Protein AF-A0A849IL83-F1 (afdb_monomer_lite)

Sequence (241 aa):
MKTDRYQKGFSLVEILVGLVIGLVAMLAIFQTLALFEAQRRTTGAGADMQQSGLSALYNLEQDIRLGGFGLVKPGIVFNKTRLQGSIPCQKIDAFGNSSTFQSIPVQSQDGGGGLSDTLVTARLDTALGGVTTGQMHGYLVDAPGAAAGTTTYSGSSSSITVDTGKALKANDYILVSQPPSDCTLMQVASTYNYAALAAPADPTTVSVGSASNPAGNTSAAPTAATYTPGAEIIDIGQSNP

Radius of gyration: 36.79 Å; chains: 1; bounding box: 74×44×136 Å

Foldseek 3Di:
DDDDDDDDDDDPVRVVVVVVVVVVVVVVVVVVVVVVVVVVVVVVVVVVVVVVVVVVVVVVVVLLVQQLALQKQPFDDDPNDTRHIGRLAQWEFQFDDPDTDGSGQWDWDDPPPPDDIDIDGDHQDAPPPDDDDSDQQWFFFDDVPDDGFPDKDWLQDQKTFIQGQAKDAAQWWKWKGAPPDHIYIWGFHHIGGNVPDPDHDDGDITGIHSDPVPPDDDDDRDRTDMDIRHITMRTRHHDDD

pLDDT: mean 74.16, std 16.54, range [36.28, 97.06]

Secondary structure (DSSP, 8-state):
--------PPPHHHHHHHHHHHHHHHHHHHHHHHHHHHHHHHHHHHHHHHHHHHHHHHHHHHHHHHTTTTTSBPP-EETTEEPPPB-S-SEEE-SSTT--EE--SEEEE---TTPPPEEEEP----TT-S---S---EEE-PPTTSPTT---EETT-SEEEEEESS-B-TT-EEEEE-TTSPEEEEEESS-B-GGG-SSS---EEEEEE---SSS----------EE-TT-EEEEEE----

Structure (mmCIF, N/CA/C/O backbone):
data_AF-A0A849IL83-F1
#
_entry.id   AF-A0A849IL83-F1
#
loop_
_atom_site.group_PDB
_atom_site.id
_atom_site.type_symbol
_atom_site.label_atom_id
_atom_site.label_alt_id
_atom_site.label_comp_id
_atom_site.label_asym_id
_atom_site.label_entity_id
_atom_site.label_seq_id
_atom_site.pdbx_PDB_ins_code
_atom_site.Cartn_x
_atom_site.Cartn_y
_atom_site.Cartn_z
_atom_site.occupancy
_atom_site.B_iso_or_equiv
_atom_site.auth_seq_id
_atom_site.auth_comp_id
_atom_site.auth_asym_id
_atom_site.auth_atom_id
_atom_site.pdbx_PDB_model_num
ATOM 1 N N . MET A 1 1 ? -27.958 -5.908 103.389 1.00 49.16 1 MET A N 1
ATOM 2 C CA . MET A 1 1 ? -29.182 -6.280 102.650 1.00 49.16 1 MET A CA 1
ATOM 3 C C . MET A 1 1 ? -28.813 -6.321 101.171 1.00 49.16 1 MET A C 1
ATOM 5 O O . MET A 1 1 ? -28.521 -5.276 100.608 1.00 49.16 1 MET A O 1
ATOM 9 N N . LYS A 1 2 ? -28.630 -7.519 100.602 1.00 61.59 2 LYS A N 1
ATOM 10 C CA . LYS A 1 2 ? -28.172 -7.722 99.216 1.00 61.59 2 LYS A CA 1
ATOM 11 C C . LYS A 1 2 ? -29.415 -7.771 98.329 1.00 61.59 2 LYS A C 1
ATOM 13 O O . LYS A 1 2 ? -30.278 -8.608 98.558 1.00 61.59 2 LYS A O 1
ATOM 18 N N . THR A 1 3 ? -29.544 -6.834 97.398 1.00 62.62 3 THR A N 1
ATOM 19 C CA . THR A 1 3 ? -30.634 -6.819 96.422 1.00 62.62 3 THR A CA 1
ATOM 20 C C . THR A 1 3 ? -30.219 -7.654 95.217 1.00 62.62 3 THR A C 1
ATOM 22 O O . THR A 1 3 ? -29.346 -7.256 94.443 1.00 62.62 3 THR A O 1
ATOM 25 N N . ASP A 1 4 ? -30.823 -8.831 95.071 1.00 64.88 4 ASP A N 1
ATOM 26 C CA . ASP A 1 4 ? -30.652 -9.657 93.879 1.00 64.88 4 ASP A CA 1
ATOM 27 C C . ASP A 1 4 ? -31.324 -8.961 92.692 1.00 64.88 4 ASP A C 1
ATOM 29 O O . ASP A 1 4 ? -32.533 -8.713 92.675 1.00 64.88 4 ASP A O 1
ATOM 33 N N . ARG A 1 5 ? -30.516 -8.583 91.697 1.00 68.56 5 ARG A N 1
ATOM 34 C CA . ARG A 1 5 ? -31.024 -8.010 90.452 1.00 68.56 5 ARG A CA 1
ATOM 35 C C . ARG A 1 5 ? -31.629 -9.135 89.613 1.00 68.56 5 ARG A C 1
ATOM 37 O O . ARG A 1 5 ? -30.898 -9.991 89.125 1.00 68.56 5 ARG A O 1
ATOM 44 N N . TYR A 1 6 ? -32.943 -9.099 89.404 1.00 64.31 6 TYR A N 1
ATOM 45 C CA . TYR A 1 6 ? -33.618 -9.934 88.409 1.00 64.31 6 TYR A CA 1
ATOM 46 C C . TYR A 1 6 ? -33.058 -9.622 87.014 1.00 64.31 6 TYR A C 1
ATOM 48 O O . TYR A 1 6 ? -33.272 -8.531 86.478 1.00 64.31 6 TYR A O 1
ATOM 56 N N . GLN A 1 7 ? -32.333 -10.570 86.421 1.00 71.69 7 GLN A N 1
ATOM 57 C CA . GLN A 1 7 ? -31.975 -10.513 85.008 1.00 71.69 7 GLN A CA 1
ATOM 58 C C . GLN A 1 7 ? -33.248 -10.733 84.185 1.00 71.69 7 GLN A C 1
ATOM 60 O O . GLN A 1 7 ? -33.853 -11.802 84.232 1.00 71.69 7 GLN A O 1
ATOM 65 N N . LYS A 1 8 ? -33.683 -9.707 83.449 1.00 71.69 8 LYS A N 1
ATOM 66 C CA . LYS A 1 8 ? -34.746 -9.854 82.453 1.00 71.69 8 LYS A CA 1
ATOM 67 C C . LYS A 1 8 ? -34.146 -10.540 81.225 1.00 71.69 8 LYS A C 1
ATOM 69 O O . LYS A 1 8 ? -33.267 -9.973 80.584 1.00 71.69 8 LYS A O 1
ATOM 74 N N . GLY A 1 9 ? -34.578 -11.771 80.951 1.00 76.12 9 GLY A N 1
ATOM 75 C CA . GLY A 1 9 ? -34.267 -12.467 79.701 1.00 76.12 9 GLY A CA 1
ATOM 76 C C . GLY A 1 9 ? -34.977 -11.820 78.509 1.00 76.12 9 GLY A C 1
ATOM 77 O O . GLY A 1 9 ? -35.968 -11.112 78.689 1.00 76.12 9 GLY A O 1
ATOM 78 N N . PHE A 1 10 ? -34.468 -12.061 77.301 1.00 77.69 10 PHE A N 1
ATOM 79 C CA . PHE A 1 10 ? -35.076 -11.569 76.063 1.00 77.69 10 PHE A CA 1
ATOM 80 C C . PHE A 1 10 ? -36.443 -12.213 75.810 1.00 77.69 10 PHE A C 1
ATOM 82 O O . PHE A 1 10 ? -36.622 -13.418 76.005 1.00 77.69 10 PHE A O 1
ATOM 89 N N . SER A 1 11 ? -37.401 -11.414 75.339 1.00 87.31 11 SER A N 1
ATOM 90 C CA . SER A 1 11 ? -38.695 -11.920 74.875 1.00 87.31 11 SER A CA 1
ATOM 91 C C . SER A 1 11 ? -38.531 -12.712 73.570 1.00 87.31 11 SER A C 1
ATOM 93 O O . SER A 1 11 ? -37.715 -12.364 72.718 1.00 87.31 11 SER A O 1
ATOM 95 N N . LEU A 1 12 ? -39.351 -13.749 73.360 1.00 88.12 12 LEU A N 1
ATOM 96 C CA . LEU A 1 12 ? -39.393 -14.512 72.100 1.00 88.12 12 LEU A CA 1
ATOM 97 C C . LEU A 1 12 ? -39.634 -13.580 70.898 1.00 88.12 12 LEU A C 1
ATOM 99 O O . LEU A 1 12 ? -39.021 -13.742 69.846 1.00 88.12 12 LEU A O 1
ATOM 103 N N . VAL A 1 13 ? -40.461 -12.547 71.087 1.00 90.31 13 VAL A N 1
ATOM 104 C CA . VAL A 1 13 ? -40.747 -11.528 70.067 1.00 90.31 13 VAL A CA 1
ATOM 105 C C . VAL A 1 13 ? -39.502 -10.706 69.722 1.00 90.31 13 VAL A C 1
ATOM 107 O O . VAL A 1 13 ? -39.265 -10.422 68.553 1.00 90.31 13 VAL A O 1
ATOM 110 N N . GLU A 1 14 ? -38.672 -10.370 70.710 1.00 91.06 14 GLU A N 1
ATOM 111 C CA . GLU A 1 14 ? -37.415 -9.637 70.501 1.00 91.06 14 GLU A CA 1
ATOM 112 C C . GLU A 1 14 ? -36.430 -10.436 69.641 1.00 91.06 14 GLU A C 1
ATOM 114 O O . GLU A 1 14 ? -35.813 -9.886 68.728 1.00 91.06 14 GLU A O 1
ATOM 119 N N . ILE A 1 15 ? -36.335 -11.747 69.878 1.00 92.31 15 ILE A N 1
ATOM 120 C CA . ILE A 1 15 ? -35.473 -12.639 69.093 1.00 92.31 15 ILE A CA 1
ATOM 121 C C . ILE A 1 15 ? -36.000 -12.810 67.662 1.00 92.31 15 ILE A C 1
ATOM 123 O O . ILE A 1 15 ? -35.211 -12.775 66.716 1.00 92.31 15 ILE A O 1
ATOM 127 N N . LEU A 1 16 ? -37.318 -12.937 67.473 1.00 92.75 16 LEU A N 1
ATOM 128 C CA . LEU A 1 16 ? -37.915 -13.034 66.136 1.00 92.75 16 LEU A CA 1
ATOM 129 C C . LEU A 1 16 ? -37.698 -11.758 65.313 1.00 92.75 16 LEU A C 1
ATOM 131 O O . LEU A 1 16 ? -37.323 -11.844 64.144 1.00 92.75 16 LEU A O 1
ATOM 135 N N . VAL A 1 17 ? -37.876 -10.578 65.915 1.00 94.94 17 VAL A N 1
ATOM 136 C CA . VAL A 1 17 ? -37.636 -9.294 65.236 1.00 94.94 17 VAL A CA 1
ATOM 137 C C . VAL A 1 17 ? -36.153 -9.130 64.890 1.00 94.94 17 VAL A C 1
ATOM 139 O O . VAL A 1 17 ? -35.833 -8.752 63.762 1.00 94.94 17 VAL A O 1
ATOM 142 N N . GLY A 1 18 ? -35.241 -9.480 65.804 1.00 94.81 18 GLY A N 1
ATOM 143 C CA . GLY A 1 18 ? -33.798 -9.440 65.548 1.00 94.81 18 GLY A CA 1
ATOM 144 C C . GLY A 1 18 ? -33.366 -10.340 64.384 1.00 94.81 18 GLY A C 1
ATOM 145 O O . GLY A 1 18 ? -32.580 -9.917 63.535 1.00 94.81 18 GLY A O 1
ATOM 146 N N . LEU A 1 19 ? -33.926 -11.550 64.293 1.00 94.44 19 LEU A N 1
ATOM 147 C CA . LEU A 1 19 ? -33.647 -12.489 63.203 1.00 94.44 19 LEU A CA 1
ATOM 148 C C . LEU A 1 19 ? -34.160 -11.977 61.851 1.00 94.44 19 LEU A C 1
ATOM 150 O O . LEU A 1 19 ? -33.440 -12.053 60.856 1.00 94.44 19 LEU A O 1
ATOM 154 N N . VAL A 1 20 ? -35.371 -11.415 61.809 1.00 96.44 20 VAL A N 1
ATOM 155 C CA . VAL A 1 20 ? -35.939 -10.848 60.575 1.00 96.44 20 VAL A CA 1
ATOM 156 C C . VAL A 1 20 ? -35.094 -9.676 60.075 1.00 96.44 20 VAL A C 1
ATOM 158 O O . VAL A 1 20 ? -34.745 -9.641 58.896 1.00 96.44 20 VAL A O 1
ATOM 161 N N . ILE A 1 21 ? -34.703 -8.752 60.957 1.00 96.00 21 ILE A N 1
ATOM 162 C CA . ILE A 1 21 ? -33.860 -7.605 60.582 1.00 96.00 21 ILE A CA 1
ATOM 163 C C . ILE A 1 21 ? -32.487 -8.084 60.086 1.00 96.00 21 ILE A C 1
ATOM 165 O O . ILE A 1 21 ? -32.003 -7.594 59.065 1.00 96.00 21 ILE A O 1
ATOM 169 N N . GLY A 1 22 ? -31.885 -9.073 60.754 1.00 96.88 22 GLY A N 1
ATOM 170 C CA . GLY A 1 22 ? -30.613 -9.666 60.336 1.00 96.88 22 GLY A CA 1
ATOM 171 C C . GLY A 1 22 ? -30.674 -10.309 58.946 1.00 96.88 22 GLY A C 1
ATOM 172 O O . GLY A 1 22 ? -29.770 -10.108 58.134 1.00 96.88 22 GLY A O 1
ATOM 173 N N . LEU A 1 23 ? -31.759 -11.024 58.633 1.00 95.81 23 LEU A N 1
ATOM 174 C CA . LEU A 1 23 ? -31.964 -11.628 57.312 1.00 95.81 23 LEU A CA 1
ATOM 175 C C . LEU A 1 23 ? -32.172 -10.579 56.216 1.00 95.81 23 LEU A C 1
ATOM 177 O O . LEU A 1 23 ? -31.585 -10.704 55.143 1.00 95.81 23 LEU A O 1
ATOM 181 N N . VAL A 1 24 ? -32.955 -9.530 56.483 1.00 96.75 24 VAL A N 1
ATOM 182 C CA . VAL A 1 24 ? -33.157 -8.427 55.528 1.00 96.75 24 VAL A CA 1
ATOM 183 C C . VAL A 1 24 ? -31.838 -7.704 55.248 1.00 96.75 24 VAL A C 1
ATOM 185 O O . VAL A 1 24 ? -31.521 -7.439 54.088 1.00 96.75 24 VAL A O 1
ATOM 188 N N . ALA A 1 25 ? -31.037 -7.441 56.285 1.00 96.94 25 ALA A N 1
ATOM 189 C CA . ALA A 1 25 ? -29.724 -6.819 56.139 1.00 96.94 25 ALA A CA 1
ATOM 190 C C . ALA A 1 25 ? -28.768 -7.680 55.295 1.00 96.94 25 ALA A C 1
ATOM 192 O O . ALA A 1 25 ? -28.129 -7.166 54.378 1.00 96.94 25 ALA A O 1
ATOM 193 N N . MET A 1 26 ? -28.709 -8.993 55.544 1.00 96.50 26 MET A N 1
ATOM 194 C CA . MET A 1 26 ? -27.897 -9.915 54.740 1.00 96.50 26 MET A CA 1
ATOM 195 C C . MET A 1 26 ? -28.331 -9.944 53.273 1.00 96.50 26 MET A C 1
ATOM 197 O O . MET A 1 26 ? -27.486 -9.907 52.380 1.00 96.50 26 MET A O 1
ATOM 201 N N . LEU A 1 27 ? -29.639 -9.964 53.009 1.00 96.31 27 LEU A N 1
ATOM 202 C CA . LEU A 1 27 ? -30.181 -9.975 51.651 1.00 96.31 27 LEU A CA 1
ATOM 203 C C . LEU A 1 27 ? -29.781 -8.702 50.888 1.00 96.31 27 LEU A C 1
ATOM 205 O O . LEU A 1 27 ? -29.296 -8.787 49.759 1.00 96.31 27 LEU A O 1
ATOM 209 N N . ALA A 1 28 ? -29.897 -7.537 51.531 1.00 96.56 28 ALA A N 1
ATOM 210 C CA . ALA A 1 28 ? -29.452 -6.272 50.955 1.00 96.56 28 ALA A CA 1
ATOM 211 C C . ALA A 1 28 ? -27.950 -6.294 50.606 1.00 96.56 28 ALA A C 1
ATOM 213 O O . ALA A 1 28 ? -27.569 -5.888 49.508 1.00 96.56 28 ALA A O 1
ATOM 214 N N . ILE A 1 29 ? -27.097 -6.835 51.485 1.00 96.19 29 ILE A N 1
ATOM 215 C CA . ILE A 1 29 ? -25.652 -6.959 51.229 1.00 96.19 29 ILE A CA 1
ATOM 216 C C . ILE A 1 29 ? -25.388 -7.855 50.011 1.00 96.19 29 ILE A C 1
ATOM 218 O O . ILE A 1 29 ? -24.681 -7.443 49.090 1.00 96.19 29 ILE A O 1
ATOM 222 N N . PHE A 1 30 ? -25.982 -9.049 49.954 1.00 96.56 30 PHE A N 1
ATOM 223 C CA . PHE A 1 30 ? -25.771 -9.972 48.834 1.00 96.56 30 PHE A CA 1
ATOM 224 C C . PHE A 1 30 ? -26.222 -9.394 47.489 1.00 96.56 30 PHE A C 1
ATOM 226 O O . PHE A 1 30 ? -25.540 -9.601 46.486 1.00 96.56 30 PHE A O 1
ATOM 233 N N . GLN A 1 31 ? -27.313 -8.625 47.456 1.00 95.25 31 GLN A N 1
ATOM 234 C CA . GLN A 1 31 ? -27.743 -7.930 46.239 1.00 95.25 31 GLN A CA 1
ATOM 235 C C . GLN A 1 31 ? -26.698 -6.923 45.754 1.00 95.25 31 GLN A C 1
ATOM 237 O O . GLN A 1 31 ? -26.381 -6.889 44.565 1.00 95.25 31 GLN A O 1
ATOM 242 N N . THR A 1 32 ? -26.135 -6.123 46.664 1.00 96.75 32 THR A N 1
ATOM 243 C CA . THR A 1 32 ? -25.097 -5.152 46.291 1.00 96.75 32 THR A CA 1
ATOM 244 C C . THR A 1 32 ? -23.838 -5.843 45.780 1.00 96.75 32 THR A C 1
ATOM 246 O O . THR A 1 32 ? -23.318 -5.452 44.739 1.00 96.75 32 THR A O 1
ATOM 249 N N . LEU A 1 33 ? -23.388 -6.915 46.441 1.00 97.06 33 LEU A N 1
ATOM 250 C CA . LEU A 1 33 ? -22.223 -7.692 46.014 1.00 97.06 33 LEU A CA 1
ATOM 251 C C . LEU A 1 33 ? -22.434 -8.312 44.631 1.00 97.06 33 LEU A C 1
ATOM 253 O O . LEU A 1 33 ? -21.562 -8.191 43.773 1.00 97.06 33 LEU A O 1
ATOM 257 N N . ALA A 1 34 ? -23.608 -8.897 44.381 1.00 96.56 34 ALA A N 1
ATOM 258 C CA . ALA A 1 34 ? -23.948 -9.451 43.074 1.00 96.56 34 ALA A CA 1
ATOM 259 C C . ALA A 1 34 ? -23.916 -8.379 41.968 1.00 96.56 34 ALA A C 1
ATOM 261 O O . ALA A 1 34 ? -23.395 -8.628 40.880 1.00 96.56 34 ALA A O 1
ATOM 262 N N . LEU A 1 35 ? -24.414 -7.168 42.249 1.00 96.88 35 LEU A N 1
ATOM 263 C CA . LEU A 1 35 ? -24.350 -6.044 41.312 1.00 96.88 35 LEU A CA 1
ATOM 264 C C . LEU A 1 35 ? -22.904 -5.593 41.054 1.00 96.88 35 LEU A C 1
ATOM 266 O O . LEU A 1 35 ? -22.531 -5.374 39.901 1.00 96.88 35 LEU A O 1
ATOM 270 N N . PHE A 1 36 ? -22.082 -5.488 42.100 1.00 96.25 36 PHE A N 1
ATOM 271 C CA . PHE A 1 36 ? -20.666 -5.135 41.975 1.00 96.25 36 PHE A CA 1
ATOM 272 C C . PHE A 1 36 ? -19.878 -6.175 41.175 1.00 96.25 36 PHE A C 1
ATOM 274 O O . PHE A 1 36 ? -19.050 -5.809 40.344 1.00 96.25 36 PHE A O 1
ATOM 281 N N . GLU A 1 37 ? -20.136 -7.466 41.373 1.00 95.88 37 GLU A N 1
ATOM 282 C CA . GLU A 1 37 ? -19.505 -8.528 40.587 1.00 95.88 37 GLU A CA 1
ATOM 283 C C . GLU A 1 37 ? -19.934 -8.495 39.121 1.00 95.88 37 GLU A C 1
ATOM 285 O O . GLU A 1 37 ? -19.090 -8.639 38.233 1.00 95.88 37 GLU A O 1
ATOM 290 N N . ALA A 1 38 ? -21.223 -8.265 38.855 1.00 95.44 38 ALA A N 1
ATOM 291 C CA . ALA A 1 38 ? -21.730 -8.103 37.498 1.00 95.44 38 ALA A CA 1
ATOM 292 C C . ALA A 1 38 ? -21.066 -6.905 36.802 1.00 95.44 38 ALA A C 1
ATOM 294 O O . ALA A 1 38 ? -20.548 -7.046 35.696 1.00 95.44 38 ALA A O 1
ATOM 295 N N . GLN A 1 39 ? -20.992 -5.753 37.476 1.00 95.56 39 GLN A N 1
ATOM 296 C CA . GLN A 1 39 ? -20.284 -4.579 36.964 1.00 95.56 39 GLN A CA 1
ATOM 297 C C . GLN A 1 39 ? -18.799 -4.864 36.740 1.00 95.56 39 GLN A C 1
ATOM 299 O O . GLN A 1 39 ? -18.282 -4.524 35.682 1.00 95.56 39 GLN A O 1
ATOM 304 N N . ARG A 1 40 ? -18.124 -5.540 37.678 1.00 95.88 40 ARG A N 1
ATOM 305 C CA . ARG A 1 40 ? -16.705 -5.906 37.561 1.00 95.88 40 ARG A CA 1
ATOM 306 C C . ARG A 1 40 ? -16.428 -6.794 36.348 1.00 95.88 40 ARG A C 1
ATOM 308 O O . ARG A 1 40 ? -15.410 -6.614 35.687 1.00 95.88 40 ARG A O 1
ATOM 315 N N . ARG A 1 41 ? -17.300 -7.760 36.052 1.00 94.50 41 ARG A N 1
ATOM 316 C CA . ARG A 1 41 ? -17.157 -8.611 34.859 1.00 94.50 41 ARG A CA 1
ATOM 317 C C . ARG A 1 41 ? -17.345 -7.806 33.581 1.00 94.50 41 ARG A C 1
ATOM 319 O O . ARG A 1 41 ? -16.556 -7.966 32.661 1.00 94.50 41 ARG A O 1
ATOM 326 N N . THR A 1 42 ? -18.335 -6.917 33.540 1.00 95.44 42 THR A N 1
ATOM 327 C CA . THR A 1 42 ? -18.579 -6.054 32.377 1.00 95.44 42 THR A CA 1
ATOM 328 C C . THR A 1 42 ? -17.442 -5.061 32.150 1.00 95.44 42 THR A C 1
ATOM 330 O O . THR A 1 42 ? -17.032 -4.866 31.011 1.00 95.44 42 THR A O 1
ATOM 333 N N . THR A 1 43 ? -16.894 -4.452 33.206 1.00 94.62 43 THR A N 1
ATOM 334 C CA . THR A 1 43 ? -15.749 -3.536 33.079 1.00 94.62 43 THR A CA 1
ATOM 335 C C . THR A 1 43 ? -14.477 -4.274 32.679 1.00 94.62 43 THR A C 1
ATOM 337 O O . THR A 1 43 ? -13.757 -3.784 31.815 1.00 94.62 43 THR A O 1
ATOM 340 N N . GLY A 1 44 ? -14.233 -5.464 33.240 1.00 95.56 44 GLY A N 1
ATOM 341 C CA . GLY A 1 44 ? -13.128 -6.337 32.836 1.00 95.56 44 GLY A CA 1
ATOM 342 C C . GLY A 1 44 ? -13.231 -6.755 31.369 1.00 95.56 44 GLY A C 1
ATOM 343 O O . GLY A 1 44 ? -12.319 -6.489 30.596 1.00 95.56 44 GLY A O 1
ATOM 344 N N . ALA A 1 45 ? -14.384 -7.288 30.955 1.00 94.50 45 ALA A N 1
ATOM 345 C CA . ALA A 1 45 ? -14.638 -7.644 29.559 1.00 94.50 45 ALA A CA 1
ATOM 346 C C . ALA A 1 45 ? -14.522 -6.429 28.621 1.00 94.50 45 ALA A C 1
ATOM 348 O O . ALA A 1 45 ? -14.001 -6.542 27.516 1.00 94.50 45 ALA A O 1
ATOM 349 N N . GLY A 1 46 ? -14.967 -5.249 29.066 1.00 94.62 46 GLY A N 1
ATOM 350 C CA . GLY A 1 46 ? -14.790 -3.992 28.342 1.00 94.62 46 GLY A CA 1
ATOM 351 C C . GLY A 1 46 ? -13.320 -3.627 28.129 1.00 94.62 46 GLY A C 1
ATOM 352 O O . GLY A 1 46 ? -12.947 -3.241 27.022 1.00 94.62 46 GLY A O 1
ATOM 353 N N . ALA A 1 47 ? -12.484 -3.780 29.157 1.00 94.94 47 ALA A N 1
ATOM 354 C CA . ALA A 1 47 ? -11.046 -3.540 29.064 1.00 94.94 47 ALA A CA 1
ATOM 355 C C . ALA A 1 47 ? -10.360 -4.534 28.110 1.00 94.94 47 ALA A C 1
ATOM 357 O O . ALA A 1 47 ? -9.593 -4.115 27.242 1.00 94.94 47 ALA A O 1
ATOM 358 N N . ASP A 1 48 ? -10.700 -5.823 28.196 1.00 95.19 48 ASP A N 1
ATOM 359 C CA . ASP A 1 48 ? -10.148 -6.860 27.314 1.00 95.19 48 ASP A CA 1
ATOM 360 C C . ASP A 1 48 ? -10.533 -6.624 25.842 1.00 95.19 48 ASP A C 1
ATOM 362 O O . ASP A 1 48 ? -9.706 -6.782 24.936 1.00 95.19 48 ASP A O 1
ATOM 366 N N . MET A 1 49 ? -11.770 -6.179 25.586 1.00 94.88 49 MET A N 1
ATOM 367 C CA . MET A 1 49 ? -12.220 -5.787 24.247 1.00 94.88 49 MET A CA 1
ATOM 368 C C . MET A 1 49 ? -11.455 -4.571 23.717 1.00 94.88 49 MET A C 1
ATOM 370 O O . MET A 1 49 ? -11.067 -4.566 22.551 1.00 94.88 49 MET A O 1
ATOM 374 N N . GLN A 1 50 ? -11.205 -3.556 24.550 1.00 95.81 50 GLN A N 1
ATOM 375 C CA . GLN A 1 50 ? -10.413 -2.389 24.145 1.00 95.81 50 GLN A CA 1
ATOM 376 C C . GLN A 1 50 ? -8.977 -2.782 23.798 1.00 95.81 50 GLN A C 1
ATOM 378 O O . GLN A 1 50 ? -8.456 -2.350 22.772 1.00 95.81 50 GLN A O 1
ATOM 383 N N . GLN A 1 51 ? -8.349 -3.637 24.604 1.00 96.00 51 GLN A N 1
ATOM 384 C CA . GLN A 1 51 ? -6.993 -4.112 24.342 1.00 96.00 51 GLN A CA 1
ATOM 385 C C . GLN A 1 51 ? -6.918 -4.946 23.056 1.00 96.00 51 GLN A C 1
ATOM 387 O O . GLN A 1 51 ? -6.020 -4.744 22.237 1.00 96.00 51 GLN A O 1
ATOM 392 N N . SER A 1 52 ? -7.888 -5.835 22.842 1.00 95.06 52 SER A N 1
ATOM 393 C CA . SER A 1 52 ? -7.977 -6.643 21.620 1.00 95.06 52 SER A CA 1
ATOM 394 C C . SER A 1 52 ? -8.241 -5.774 20.385 1.00 95.06 52 SER A C 1
ATOM 396 O O . SER A 1 52 ? -7.607 -5.963 19.349 1.00 95.06 52 SER A O 1
ATOM 398 N N . GLY A 1 53 ? -9.113 -4.767 20.504 1.00 94.81 53 GLY A N 1
ATOM 399 C CA . GLY A 1 53 ? -9.393 -3.799 19.443 1.00 94.81 53 GLY A CA 1
ATOM 400 C C . GLY A 1 53 ? -8.173 -2.952 19.079 1.00 94.81 53 GLY A C 1
ATOM 401 O O . GLY A 1 53 ? -7.877 -2.779 17.900 1.00 94.81 53 GLY A O 1
ATOM 402 N N . LEU A 1 54 ? -7.411 -2.486 20.074 1.00 96.44 54 LEU A N 1
ATOM 403 C CA . LEU A 1 54 ? -6.154 -1.765 19.849 1.00 96.44 54 LEU A CA 1
ATOM 404 C C . LEU A 1 54 ? -5.107 -2.641 19.151 1.00 96.44 54 LEU A C 1
ATOM 406 O O . LEU A 1 54 ? -4.424 -2.163 18.249 1.00 96.44 54 LEU A O 1
ATOM 410 N N . SER A 1 55 ? -4.999 -3.921 19.517 1.00 95.75 55 SER A N 1
ATOM 411 C CA . SER A 1 55 ? -4.095 -4.855 18.836 1.00 95.75 55 SER A CA 1
ATOM 412 C C . SER A 1 55 ? -4.497 -5.085 17.376 1.00 95.75 55 SER A C 1
ATOM 414 O O . SER A 1 55 ? -3.634 -5.078 16.499 1.00 95.75 55 SER A O 1
ATOM 416 N N . ALA A 1 56 ? -5.793 -5.229 17.088 1.00 94.06 56 ALA A N 1
ATOM 417 C CA . ALA A 1 56 ? -6.284 -5.348 15.716 1.00 94.06 56 ALA A CA 1
ATOM 418 C C . ALA A 1 56 ? -5.982 -4.084 14.892 1.00 94.06 56 ALA A C 1
ATOM 420 O O . ALA A 1 56 ? -5.455 -4.183 13.785 1.00 94.06 56 ALA A O 1
ATOM 421 N N . LEU A 1 57 ? -6.241 -2.897 15.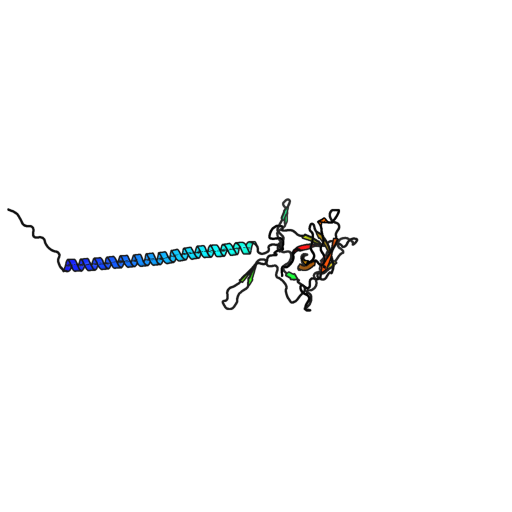453 1.00 94.19 57 LEU A N 1
ATOM 422 C CA . LEU A 1 57 ? -5.942 -1.619 14.800 1.00 94.19 57 LEU A CA 1
ATOM 423 C C . LEU A 1 57 ? -4.447 -1.429 14.537 1.00 94.19 57 LEU A C 1
ATOM 425 O O . LEU A 1 57 ? -4.086 -0.917 13.483 1.00 94.19 57 LEU A O 1
ATOM 429 N N . TYR A 1 58 ? -3.584 -1.866 15.452 1.00 95.06 58 TYR A N 1
ATOM 430 C CA . TYR A 1 58 ? -2.137 -1.789 15.264 1.00 95.06 58 TYR A CA 1
ATOM 431 C C . TYR A 1 58 ? -1.664 -2.625 14.067 1.00 95.06 58 TYR A C 1
ATOM 433 O O . TYR A 1 58 ? -0.882 -2.144 13.249 1.00 95.06 58 TYR A O 1
ATOM 441 N N . ASN A 1 59 ? -2.173 -3.854 13.929 1.00 91.19 59 ASN A N 1
ATOM 442 C CA . ASN A 1 59 ? -1.856 -4.698 12.775 1.00 91.19 59 ASN A CA 1
ATOM 443 C C . ASN A 1 59 ? -2.371 -4.072 11.469 1.00 91.19 59 ASN A C 1
ATOM 445 O O . ASN A 1 59 ? -1.624 -3.980 10.498 1.00 91.19 59 ASN A O 1
ATOM 449 N N . LEU A 1 60 ? -3.605 -3.554 11.469 1.00 90.75 60 LEU A N 1
ATOM 450 C CA . LEU A 1 60 ? -4.156 -2.839 10.313 1.00 90.75 60 LEU A CA 1
ATOM 451 C C . LEU A 1 60 ? -3.309 -1.621 9.935 1.00 90.75 60 LEU A C 1
ATOM 453 O O . LEU A 1 60 ? -3.050 -1.393 8.758 1.00 90.75 60 LEU A O 1
ATOM 457 N N . GLU A 1 61 ? -2.856 -0.840 10.913 1.00 91.31 61 GLU A N 1
ATOM 458 C CA . GLU A 1 61 ? -1.988 0.306 10.665 1.00 91.31 61 GLU A CA 1
ATOM 459 C C . GLU A 1 61 ? -0.659 -0.126 10.033 1.00 91.31 61 GLU A C 1
ATOM 461 O O . GLU A 1 61 ? -0.197 0.509 9.083 1.00 91.31 61 GLU A O 1
ATOM 466 N N . GLN A 1 62 ? -0.053 -1.209 10.523 1.00 86.88 62 GLN A N 1
ATOM 467 C CA . GLN A 1 62 ? 1.183 -1.750 9.965 1.00 86.88 62 GLN A CA 1
ATOM 468 C C . GLN A 1 62 ? 1.003 -2.197 8.508 1.00 86.88 62 GLN A C 1
ATOM 470 O O . GLN A 1 62 ? 1.833 -1.853 7.665 1.00 86.88 62 GLN A O 1
ATOM 475 N N . ASP A 1 63 ? -0.090 -2.891 8.193 1.00 84.88 63 ASP A N 1
ATOM 476 C CA . ASP A 1 63 ? -0.375 -3.356 6.834 1.00 84.88 63 ASP A CA 1
ATOM 477 C C . ASP A 1 63 ? -0.720 -2.199 5.885 1.00 84.88 63 ASP A C 1
ATOM 479 O O . ASP A 1 63 ? -0.216 -2.144 4.762 1.00 84.88 63 ASP A O 1
ATOM 483 N N . ILE A 1 64 ? -1.513 -1.224 6.340 1.00 86.50 64 ILE A N 1
ATOM 484 C CA . ILE A 1 64 ? -1.875 -0.031 5.557 1.00 86.50 64 ILE A CA 1
ATOM 485 C C . ILE A 1 64 ? -0.647 0.839 5.280 1.00 86.50 64 ILE A C 1
ATOM 487 O O . ILE A 1 64 ? -0.512 1.361 4.175 1.00 86.50 64 ILE A O 1
ATOM 491 N N . ARG A 1 65 ? 0.279 0.974 6.238 1.00 83.56 65 ARG A N 1
ATOM 492 C CA . ARG A 1 65 ? 1.538 1.720 6.047 1.00 83.56 65 ARG A CA 1
ATOM 493 C C . ARG A 1 65 ? 2.425 1.118 4.956 1.00 83.56 65 ARG A C 1
ATOM 495 O O . ARG A 1 65 ? 3.225 1.846 4.371 1.00 83.56 65 ARG A O 1
ATOM 502 N N . LEU A 1 66 ? 2.303 -0.183 4.698 1.00 76.88 66 LEU A N 1
ATOM 503 C CA . LEU A 1 66 ? 3.002 -0.874 3.611 1.00 76.88 66 LEU A CA 1
ATOM 504 C C . LEU A 1 66 ? 2.207 -0.870 2.296 1.00 76.88 66 LEU A C 1
ATOM 506 O O . LEU A 1 66 ? 2.778 -1.149 1.242 1.00 76.88 66 LEU A O 1
ATOM 510 N N . GLY A 1 67 ? 0.913 -0.546 2.337 1.00 77.69 67 GLY A N 1
ATOM 511 C CA . GLY A 1 67 ? 0.086 -0.375 1.148 1.00 77.69 67 GLY A CA 1
ATOM 512 C C . GLY A 1 67 ? 0.655 0.710 0.233 1.00 77.69 67 GLY A C 1
ATOM 513 O O . GLY A 1 67 ? 1.003 1.808 0.665 1.00 77.69 67 GLY A O 1
ATOM 514 N N . GLY A 1 68 ? 0.768 0.406 -1.055 1.00 73.12 68 GLY A N 1
ATOM 515 C CA . GLY A 1 68 ? 1.329 1.296 -2.069 1.00 73.12 68 GLY A CA 1
ATOM 516 C C . GLY A 1 68 ? 2.856 1.357 -2.073 1.00 73.12 68 GLY A C 1
ATOM 517 O O . GLY A 1 68 ? 3.430 2.108 -2.865 1.00 73.12 68 GLY A O 1
ATOM 518 N N . PHE A 1 69 ? 3.542 0.576 -1.235 1.00 73.25 69 PHE A N 1
ATOM 519 C CA . PHE A 1 69 ? 4.998 0.507 -1.274 1.00 73.25 69 PHE A CA 1
ATOM 520 C C . PHE A 1 69 ? 5.475 0.062 -2.667 1.00 73.25 69 PHE A C 1
ATOM 522 O O . PHE A 1 69 ? 5.022 -0.954 -3.194 1.00 73.25 69 PHE A O 1
ATOM 529 N N . GLY A 1 70 ? 6.347 0.869 -3.279 1.00 68.81 70 GLY A N 1
ATOM 530 C CA . GLY A 1 70 ? 6.853 0.683 -4.645 1.00 68.81 70 GLY A CA 1
ATOM 531 C C . GLY A 1 70 ? 5.927 1.175 -5.770 1.00 68.81 70 GLY A C 1
ATOM 532 O O . GLY A 1 70 ? 6.407 1.395 -6.875 1.00 68.81 70 GLY A O 1
ATOM 533 N N . LEU A 1 71 ? 4.625 1.374 -5.510 1.00 69.00 71 LEU A N 1
ATOM 534 C CA . LEU A 1 71 ? 3.656 1.853 -6.511 1.00 69.00 71 LEU A CA 1
ATOM 535 C C . LEU A 1 71 ? 3.576 3.379 -6.538 1.00 69.00 71 LEU A C 1
ATOM 537 O O . LEU A 1 71 ? 3.234 3.963 -7.560 1.00 69.00 71 LEU A O 1
ATOM 541 N N . VAL A 1 72 ? 3.843 4.035 -5.407 1.00 68.19 72 VAL A N 1
ATOM 542 C CA . VAL A 1 72 ? 3.681 5.484 -5.262 1.00 68.19 72 VAL A CA 1
ATOM 543 C C . VAL A 1 72 ? 5.031 6.178 -5.413 1.00 68.19 72 VAL A C 1
ATOM 545 O O . VAL A 1 72 ? 5.997 5.845 -4.724 1.00 68.19 72 VAL A O 1
ATOM 548 N N . LYS A 1 73 ? 5.087 7.203 -6.267 1.00 69.06 73 LYS A N 1
ATOM 549 C CA . LYS A 1 73 ? 6.236 8.104 -6.356 1.00 69.06 73 LYS A CA 1
ATOM 550 C C . LYS A 1 73 ? 6.285 8.944 -5.082 1.00 69.06 73 LYS A C 1
ATOM 552 O O . LYS A 1 73 ? 5.338 9.699 -4.838 1.00 69.06 73 LYS A O 1
ATOM 557 N N . PRO A 1 74 ? 7.336 8.847 -4.250 1.00 63.41 74 PRO A N 1
ATOM 558 C CA . PRO A 1 74 ? 7.421 9.680 -3.065 1.00 63.41 74 PRO A CA 1
ATOM 559 C C . PRO A 1 74 ? 7.571 11.139 -3.485 1.00 63.41 74 PRO A C 1
ATOM 561 O O . PRO A 1 74 ? 8.321 11.474 -4.404 1.00 63.41 74 PRO A O 1
ATOM 564 N N . GLY A 1 75 ? 6.865 12.020 -2.785 1.00 64.62 75 GLY A N 1
ATOM 565 C CA . GLY A 1 75 ? 7.081 13.443 -2.955 1.00 64.62 75 GLY A CA 1
ATOM 566 C C . GLY A 1 75 ? 8.479 13.807 -2.475 1.00 64.62 75 GLY A C 1
ATOM 567 O O . GLY A 1 75 ? 8.849 13.478 -1.348 1.00 64.62 75 GLY A O 1
ATOM 568 N N . ILE A 1 76 ? 9.259 14.474 -3.319 1.00 65.44 76 ILE A N 1
ATOM 569 C CA . ILE A 1 76 ? 10.606 14.915 -2.962 1.00 65.44 76 ILE A CA 1
ATOM 570 C C . ILE A 1 76 ? 10.628 16.414 -2.702 1.00 65.44 76 ILE A C 1
ATOM 572 O O . ILE A 1 76 ? 9.973 17.212 -3.376 1.00 65.44 76 ILE A O 1
ATOM 576 N N . VAL A 1 77 ? 11.412 16.798 -1.701 1.00 70.06 77 VAL A N 1
ATOM 577 C CA . VAL A 1 77 ? 11.688 18.192 -1.379 1.00 70.06 77 VAL A CA 1
ATOM 578 C C . VAL A 1 77 ? 13.133 18.480 -1.717 1.00 70.06 77 VAL A C 1
ATOM 580 O O . VAL A 1 77 ? 14.032 18.041 -1.007 1.00 70.06 77 VAL A O 1
ATOM 583 N N . PHE A 1 78 ? 13.349 19.281 -2.753 1.00 68.12 78 PHE A N 1
ATOM 584 C CA . PHE A 1 78 ? 14.673 19.779 -3.103 1.00 68.12 78 PHE A CA 1
ATOM 585 C C . PHE A 1 78 ? 14.608 21.284 -3.322 1.00 68.12 78 PHE A C 1
ATOM 587 O O . PHE A 1 78 ? 13.748 21.777 -4.045 1.00 68.12 78 PHE A O 1
ATOM 594 N N . ASN A 1 79 ? 15.509 22.013 -2.657 1.00 70.06 79 ASN A N 1
ATOM 595 C CA . ASN A 1 79 ? 15.674 23.462 -2.800 1.00 70.06 79 ASN A CA 1
ATOM 596 C C . ASN A 1 79 ? 14.341 24.250 -2.808 1.00 70.06 79 ASN A C 1
ATOM 598 O O . ASN A 1 79 ? 14.021 24.951 -3.761 1.00 70.06 79 ASN A O 1
ATOM 602 N N . LYS A 1 80 ? 13.536 24.094 -1.744 1.00 70.00 80 LYS A N 1
ATOM 603 C CA . LYS A 1 80 ? 12.207 24.722 -1.545 1.00 70.00 80 LYS A CA 1
ATOM 604 C C . LYS A 1 80 ? 11.098 24.309 -2.527 1.00 70.00 80 LYS A C 1
ATOM 606 O O . LYS A 1 80 ? 9.944 24.639 -2.269 1.00 70.00 80 LYS A O 1
ATOM 611 N N . THR A 1 81 ? 11.389 23.517 -3.553 1.00 61.75 81 THR A N 1
ATOM 612 C CA . THR A 1 81 ? 10.376 22.905 -4.417 1.00 61.75 81 THR A CA 1
ATOM 613 C C . THR A 1 81 ? 9.874 21.619 -3.771 1.00 61.75 81 THR A C 1
ATOM 615 O O . THR A 1 81 ? 10.664 20.743 -3.413 1.00 61.75 81 THR A O 1
ATOM 618 N N . ARG A 1 82 ? 8.557 21.516 -3.573 1.00 65.19 82 ARG A N 1
ATOM 619 C CA . ARG A 1 82 ? 7.893 20.286 -3.132 1.00 65.19 82 ARG A CA 1
ATOM 620 C C . ARG A 1 82 ? 7.278 19.638 -4.360 1.00 65.19 82 ARG A C 1
ATOM 622 O O . ARG A 1 82 ? 6.310 20.159 -4.900 1.00 65.19 82 ARG A O 1
ATOM 629 N N . LEU A 1 83 ? 7.851 18.530 -4.807 1.00 65.81 83 LEU A N 1
ATOM 630 C CA . LEU A 1 83 ? 7.171 17.653 -5.747 1.00 65.81 83 LEU A CA 1
ATOM 631 C C . LEU A 1 83 ? 6.226 16.791 -4.919 1.00 65.81 83 LEU A C 1
ATOM 633 O O . LEU A 1 83 ? 6.662 16.111 -3.992 1.00 65.81 83 LEU A O 1
ATOM 637 N N . GLN A 1 84 ? 4.927 16.898 -5.184 1.00 69.00 84 GLN A N 1
ATOM 638 C CA . GLN A 1 84 ? 3.926 16.075 -4.516 1.00 69.00 84 GLN A CA 1
ATOM 639 C C . GLN A 1 84 ? 4.164 14.609 -4.892 1.00 69.00 84 GLN A C 1
ATOM 641 O O . GLN A 1 84 ? 4.507 14.314 -6.037 1.00 69.00 84 GLN A O 1
ATOM 646 N N . GLY A 1 85 ? 3.983 13.698 -3.935 1.00 65.44 85 GLY A N 1
ATOM 647 C CA . GLY A 1 85 ? 3.956 12.280 -4.265 1.00 65.44 85 GLY A CA 1
ATOM 648 C C . GLY A 1 85 ? 2.745 11.985 -5.140 1.00 65.44 85 GLY A C 1
ATOM 649 O O . GLY A 1 85 ? 1.666 12.529 -4.898 1.00 65.44 85 GLY A O 1
ATOM 650 N N . SER A 1 86 ? 2.928 11.167 -6.167 1.00 68.56 86 SER A N 1
ATOM 651 C CA . SER A 1 86 ? 1.887 10.861 -7.144 1.00 68.56 86 SER A CA 1
ATOM 652 C C . SER A 1 86 ? 1.844 9.370 -7.425 1.00 68.56 86 SER A C 1
ATOM 654 O O . SER A 1 86 ? 2.867 8.688 -7.403 1.00 68.56 86 SER A O 1
ATOM 656 N N . ILE A 1 87 ? 0.654 8.864 -7.725 1.00 69.50 87 ILE A N 1
ATOM 657 C CA . ILE A 1 87 ? 0.517 7.530 -8.302 1.00 69.50 87 ILE A CA 1
ATOM 658 C C . ILE A 1 87 ? 0.836 7.678 -9.802 1.00 69.50 87 ILE A C 1
ATOM 660 O O . ILE A 1 87 ? 0.246 8.556 -10.436 1.00 69.50 87 ILE A O 1
ATOM 664 N N . PRO A 1 88 ? 1.771 6.894 -10.367 1.00 67.75 88 PRO A N 1
ATOM 665 C CA . PRO A 1 88 ? 2.199 7.023 -11.763 1.00 67.75 88 PRO A CA 1
ATOM 666 C C . PRO A 1 88 ? 1.050 6.792 -12.759 1.00 67.75 88 PRO A C 1
ATOM 668 O O . PRO A 1 88 ? 1.054 7.342 -13.855 1.00 67.75 88 PRO A O 1
ATOM 671 N N . CYS A 1 89 ? 0.046 6.005 -12.378 1.00 69.00 89 CYS A N 1
ATOM 672 C CA . CYS A 1 89 ? -1.124 5.684 -13.193 1.00 69.00 89 CYS A CA 1
ATOM 673 C C . CYS A 1 89 ? -2.228 5.100 -12.312 1.00 69.00 89 CYS A C 1
ATOM 675 O O . CYS A 1 89 ? -1.944 4.531 -11.261 1.00 69.00 89 CYS A O 1
ATOM 677 N N . GLN A 1 90 ? -3.486 5.207 -12.737 1.00 68.62 90 GLN A N 1
ATOM 678 C CA . GLN A 1 90 ? -4.627 4.608 -12.024 1.00 68.62 90 GLN A CA 1
ATOM 679 C C . GLN A 1 90 ? -4.920 3.169 -12.467 1.00 68.62 90 GLN A C 1
ATOM 681 O O . GLN A 1 90 ? -5.548 2.404 -11.731 1.00 68.62 90 GLN A O 1
ATOM 686 N N . LYS A 1 91 ? -4.464 2.807 -13.669 1.00 70.00 91 LYS A N 1
ATOM 687 C CA . LYS A 1 91 ? -4.594 1.477 -14.251 1.00 70.00 91 LYS A CA 1
ATOM 688 C C . LYS A 1 91 ? -3.244 0.998 -14.754 1.00 70.00 91 LYS A C 1
ATOM 690 O O . LYS A 1 91 ? -2.456 1.779 -15.293 1.00 70.00 91 LYS A O 1
ATOM 695 N N . ILE A 1 92 ? -3.005 -0.289 -14.547 1.00 71.31 92 ILE A N 1
ATOM 696 C CA . ILE A 1 92 ? -1.881 -1.010 -15.125 1.00 71.31 92 ILE A CA 1
ATOM 697 C C . ILE A 1 92 ? -2.456 -1.958 -16.172 1.00 71.31 92 ILE A C 1
ATOM 699 O O . ILE A 1 92 ? -3.177 -2.905 -15.841 1.00 71.31 92 ILE A O 1
ATOM 703 N N . ASP A 1 93 ? -2.131 -1.685 -17.426 1.00 65.38 93 ASP A N 1
ATOM 704 C CA . ASP A 1 93 ? -2.414 -2.549 -18.554 1.00 65.38 93 ASP A CA 1
ATOM 705 C C . ASP A 1 93 ? -1.405 -3.699 -18.556 1.00 65.38 93 ASP A C 1
ATOM 707 O O . ASP A 1 93 ? -0.216 -3.540 -18.852 1.00 65.38 93 ASP A O 1
ATOM 711 N N . ALA A 1 94 ? -1.904 -4.878 -18.195 1.00 60.19 94 ALA A N 1
ATOM 712 C CA . ALA A 1 94 ? -1.228 -6.145 -18.406 1.00 60.19 94 ALA A CA 1
ATOM 713 C C . ALA A 1 94 ? -1.839 -6.815 -19.647 1.00 60.19 94 ALA A C 1
ATOM 715 O O . ALA A 1 94 ? -3.058 -6.972 -19.747 1.00 60.19 94 ALA A O 1
ATOM 716 N N . PHE A 1 95 ? -1.011 -7.208 -20.614 1.00 52.88 95 PHE A N 1
ATOM 717 C CA . PHE A 1 95 ? -1.477 -7.884 -21.825 1.00 52.88 95 PHE A CA 1
ATOM 718 C C . PHE A 1 95 ? -1.797 -9.362 -21.512 1.00 52.88 95 PHE A C 1
ATOM 720 O O . PHE A 1 95 ? -0.893 -10.178 -21.354 1.00 52.88 95 PHE A O 1
ATOM 727 N N . GLY A 1 96 ? -3.087 -9.711 -21.398 1.00 50.38 96 GLY A N 1
ATOM 728 C CA . GLY A 1 96 ? -3.579 -11.059 -21.065 1.00 50.38 96 GLY A CA 1
ATOM 729 C C . GLY A 1 96 ? -5.054 -11.061 -20.631 1.00 50.38 96 GLY A C 1
ATOM 730 O O . GLY A 1 96 ? -5.690 -10.010 -20.639 1.00 50.38 96 GLY A O 1
ATOM 731 N N . ASN A 1 97 ? -5.620 -12.226 -20.270 1.00 38.50 97 ASN A N 1
ATOM 732 C CA . ASN A 1 97 ? -7.038 -12.365 -19.883 1.00 38.50 97 ASN A CA 1
ATOM 733 C C . ASN A 1 97 ? -7.432 -11.365 -18.778 1.00 38.50 97 ASN A C 1
ATOM 735 O O . ASN A 1 97 ? -7.127 -11.572 -17.604 1.00 38.50 97 ASN A O 1
ATOM 739 N N . SER A 1 98 ? -8.104 -10.284 -19.189 1.00 44.53 98 SER A N 1
ATOM 740 C CA . SER A 1 98 ? -8.895 -9.358 -18.370 1.00 44.53 98 SER A CA 1
ATOM 741 C C . SER A 1 98 ? -8.359 -9.102 -16.956 1.00 44.53 98 SER A C 1
ATOM 743 O O . SER A 1 98 ? -9.081 -9.291 -15.980 1.00 44.53 98 SER A O 1
ATOM 745 N N . SER A 1 99 ? -7.100 -8.693 -16.828 1.00 45.12 99 SER A N 1
ATOM 746 C CA . SER A 1 99 ? -6.525 -8.361 -15.522 1.00 45.12 99 SER A CA 1
ATOM 747 C C . SER A 1 99 ? -5.949 -6.952 -15.562 1.00 45.12 99 SER A C 1
ATOM 749 O O . SER A 1 99 ? -4.742 -6.748 -15.523 1.00 45.12 99 SER A O 1
ATOM 751 N N . THR A 1 100 ? -6.831 -5.956 -15.671 1.00 50.97 100 THR A N 1
ATOM 752 C CA . THR A 1 100 ? -6.477 -4.592 -15.274 1.00 50.97 100 THR A CA 1
ATOM 753 C C . THR A 1 100 ? -6.259 -4.613 -13.766 1.00 50.97 100 THR A C 1
ATOM 755 O O . THR A 1 100 ? -7.225 -4.742 -13.010 1.00 50.97 100 THR A O 1
ATOM 758 N N . PHE A 1 101 ? -5.010 -4.520 -13.317 1.00 55.41 101 PHE A N 1
ATOM 759 C CA . PHE A 1 101 ? -4.732 -4.348 -11.896 1.00 55.41 101 PHE A CA 1
ATOM 760 C C . PHE A 1 101 ? -4.932 -2.878 -11.540 1.00 55.41 101 PHE A C 1
ATOM 762 O O . PHE A 1 101 ? -4.378 -1.975 -12.174 1.00 55.41 101 PHE A O 1
ATOM 769 N N . GLN A 1 102 ? -5.770 -2.638 -10.538 1.00 58.22 102 GLN A N 1
ATOM 770 C CA . GLN A 1 102 ? -6.025 -1.302 -10.038 1.00 58.22 102 GLN A CA 1
ATOM 771 C C . GLN A 1 102 ? -4.897 -0.929 -9.074 1.00 58.22 102 GLN A C 1
ATOM 773 O O . GLN A 1 102 ? -4.680 -1.605 -8.074 1.00 58.22 102 GLN A O 1
ATOM 778 N N . SER A 1 103 ? -4.171 0.149 -9.365 1.00 58.66 103 SER A N 1
ATOM 779 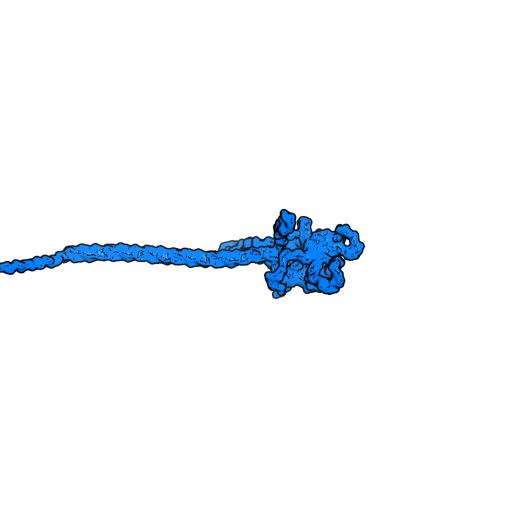C CA . SER A 1 103 ? -3.012 0.612 -8.583 1.00 58.66 103 SER A CA 1
ATOM 780 C C . SER A 1 103 ? -3.399 1.270 -7.249 1.00 58.66 103 SER A C 1
ATOM 782 O O . SER A 1 103 ? -2.637 2.063 -6.694 1.00 58.66 103 SER A O 1
ATOM 784 N N . ILE A 1 104 ? -4.593 0.965 -6.728 1.00 68.00 104 ILE A N 1
ATOM 785 C CA . ILE A 1 104 ? -5.070 1.476 -5.448 1.00 68.00 104 ILE A CA 1
ATOM 786 C C . ILE A 1 104 ? -4.278 0.778 -4.328 1.00 68.00 104 ILE A C 1
ATOM 788 O O . ILE A 1 104 ? -4.367 -0.440 -4.194 1.00 68.00 104 ILE A O 1
ATOM 792 N N . PRO A 1 105 ? -3.545 1.531 -3.486 1.00 72.81 105 PRO A N 1
ATOM 793 C CA . PRO A 1 105 ? -2.745 0.970 -2.394 1.00 72.81 105 PRO A CA 1
ATOM 794 C C . PRO A 1 105 ? -3.531 0.112 -1.399 1.00 72.81 105 PRO A C 1
ATOM 796 O O . PRO A 1 105 ? -3.000 -0.859 -0.863 1.00 72.81 105 PRO A O 1
ATOM 799 N N . VAL A 1 106 ? -4.778 0.499 -1.124 1.00 80.75 106 VAL A N 1
ATOM 800 C CA . VAL A 1 106 ? -5.663 -0.149 -0.154 1.00 80.75 106 VAL A CA 1
ATOM 801 C C . VAL A 1 106 ? -7.087 -0.125 -0.694 1.00 80.75 106 VAL A C 1
ATOM 803 O O . VAL A 1 106 ? -7.644 0.950 -0.919 1.00 80.75 106 VAL A O 1
ATOM 806 N N . GLN A 1 107 ? -7.680 -1.298 -0.881 1.00 84.00 107 GLN A N 1
ATOM 807 C CA . GLN A 1 107 ? -9.040 -1.456 -1.379 1.00 84.00 107 GLN A CA 1
ATOM 808 C C . GLN A 1 107 ? -9.867 -2.289 -0.403 1.00 84.00 107 GLN A C 1
ATOM 810 O O . GLN A 1 107 ? -9.440 -3.349 0.044 1.00 84.00 107 GLN A O 1
ATOM 815 N N . SER A 1 108 ? -11.077 -1.822 -0.104 1.00 85.81 108 SER A N 1
ATOM 816 C CA . SER A 1 108 ? -12.091 -2.643 0.552 1.00 85.81 108 SER A CA 1
ATOM 817 C C . SER A 1 108 ? -12.850 -3.453 -0.495 1.00 85.81 108 SER A C 1
ATOM 819 O O . SER A 1 108 ? -13.388 -2.882 -1.450 1.00 85.81 108 SER A O 1
ATOM 821 N N . GLN A 1 109 ? -12.929 -4.760 -0.296 1.00 86.25 109 GLN A N 1
ATOM 822 C CA . GLN A 1 109 ? -13.781 -5.659 -1.057 1.00 86.25 109 GLN A CA 1
ATOM 823 C C . GLN A 1 109 ? -14.885 -6.182 -0.136 1.00 86.25 109 GLN A C 1
ATOM 825 O O . GLN A 1 109 ? -14.610 -6.851 0.861 1.00 86.25 109 GLN A O 1
ATOM 830 N N . ASP A 1 110 ? -16.124 -5.835 -0.485 1.00 87.25 110 ASP A N 1
ATOM 831 C CA . ASP A 1 110 ? -17.333 -6.300 0.199 1.00 87.25 110 ASP A CA 1
ATOM 832 C C . ASP A 1 110 ? -17.432 -7.826 0.084 1.00 87.25 110 ASP A C 1
ATOM 834 O O . ASP A 1 110 ? -17.307 -8.386 -1.012 1.00 87.25 110 ASP A O 1
ATOM 838 N N . GLY A 1 111 ? -17.628 -8.494 1.221 1.00 86.06 111 GLY A N 1
ATOM 839 C CA . GLY A 1 111 ? -17.804 -9.945 1.275 1.00 86.06 111 GLY A CA 1
ATOM 840 C C . GLY A 1 111 ? -19.152 -10.403 0.711 1.00 86.06 111 GLY A C 1
ATOM 841 O O . GLY A 1 111 ? -19.278 -11.544 0.265 1.00 86.06 111 GLY A O 1
ATOM 842 N N . GLY A 1 112 ? -20.153 -9.518 0.696 1.00 91.75 112 GLY A N 1
ATOM 843 C CA . GLY A 1 112 ? -21.517 -9.796 0.261 1.00 91.75 112 GLY A CA 1
ATOM 844 C C . GLY A 1 112 ? -22.286 -10.727 1.210 1.00 91.75 112 GLY A C 1
ATO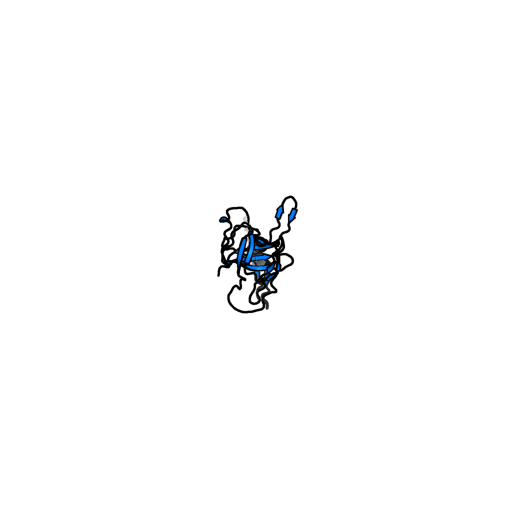M 845 O O . GLY A 1 112 ? -21.730 -11.570 1.909 1.00 91.75 112 GLY A O 1
ATOM 846 N N . GLY A 1 113 ? -23.617 -10.590 1.254 1.00 81.38 113 GLY A N 1
ATOM 847 C CA . GLY A 1 113 ? -24.501 -11.564 1.918 1.00 81.38 113 GLY A CA 1
ATOM 848 C C . GLY A 1 113 ? -24.276 -11.772 3.426 1.00 81.38 113 GLY A C 1
ATOM 849 O O . GLY A 1 113 ? -24.650 -12.821 3.946 1.00 81.38 113 GLY A O 1
ATOM 850 N N . GLY A 1 114 ? -23.676 -10.803 4.127 1.00 84.75 114 GLY A N 1
ATOM 851 C CA . GLY A 1 114 ? -23.345 -10.909 5.555 1.00 84.75 114 GLY A CA 1
ATOM 852 C C . GLY A 1 114 ? -22.026 -11.632 5.855 1.00 84.75 114 GLY A C 1
ATOM 853 O O . GLY A 1 114 ? -21.763 -11.946 7.016 1.00 84.75 114 GLY A O 1
ATOM 854 N N . LEU A 1 115 ? -21.209 -11.907 4.833 1.00 91.31 115 LEU A N 1
ATOM 855 C CA . LEU A 1 115 ? -19.824 -12.347 4.994 1.00 91.31 115 LEU A CA 1
ATOM 856 C C . LEU A 1 115 ? -18.930 -11.179 5.433 1.00 91.31 115 LEU A C 1
ATOM 858 O O . LEU A 1 115 ? -19.314 -10.015 5.348 1.00 91.31 115 LEU A O 1
ATOM 862 N N . SER A 1 116 ? -17.736 -11.497 5.935 1.00 87.94 116 SER A N 1
ATOM 863 C CA . SER A 1 116 ? -16.759 -10.482 6.331 1.00 87.94 116 SER A CA 1
ATOM 864 C C . SER A 1 116 ? -16.150 -9.784 5.118 1.00 87.94 116 SER A C 1
ATOM 866 O O . SER A 1 116 ? -15.741 -10.444 4.162 1.00 87.94 116 SER A O 1
ATOM 868 N N . ASP A 1 117 ? -16.028 -8.463 5.210 1.00 90.81 117 ASP A N 1
ATOM 869 C CA . ASP A 1 117 ? -15.292 -7.657 4.241 1.00 90.81 117 ASP A CA 1
ATOM 870 C C . ASP A 1 117 ? -13.798 -7.969 4.293 1.00 90.81 117 ASP A C 1
ATOM 872 O O . ASP A 1 117 ? -13.241 -8.344 5.330 1.00 90.81 117 ASP A O 1
ATOM 876 N N . THR A 1 118 ? -13.132 -7.774 3.162 1.00 85.62 118 THR A N 1
ATOM 877 C CA . THR A 1 118 ? -11.689 -7.968 3.035 1.00 85.62 118 THR A CA 1
ATOM 878 C C . THR A 1 118 ? -11.016 -6.649 2.694 1.00 85.62 118 THR A C 1
ATOM 880 O O . THR A 1 118 ? -11.474 -5.889 1.841 1.00 85.62 118 THR A O 1
ATOM 883 N N . LEU A 1 119 ? -9.922 -6.355 3.392 1.00 85.12 119 LEU A N 1
ATOM 884 C CA . LEU A 1 119 ? -9.051 -5.238 3.061 1.00 85.12 119 LEU A CA 1
ATOM 885 C C . LEU A 1 119 ? -7.863 -5.788 2.279 1.00 85.12 119 LEU A C 1
ATOM 887 O O . LEU A 1 119 ? -7.054 -6.539 2.821 1.00 85.12 119 LEU A O 1
ATOM 891 N N . VAL A 1 120 ? -7.766 -5.419 1.008 1.00 79.56 120 VAL A N 1
ATOM 892 C CA . VAL A 1 120 ? -6.658 -5.807 0.139 1.00 79.56 120 VAL A CA 1
ATOM 893 C C . VAL A 1 120 ? -5.653 -4.665 0.116 1.00 79.56 120 VAL A C 1
ATOM 895 O O . VAL A 1 120 ? -5.984 -3.549 -0.288 1.00 79.56 120 VAL A O 1
ATOM 898 N N . THR A 1 121 ? -4.425 -4.930 0.559 1.00 77.50 121 THR A N 1
ATOM 899 C CA . THR A 1 121 ? -3.308 -3.986 0.456 1.00 77.50 121 THR A CA 1
ATOM 900 C C . THR A 1 121 ? -2.391 -4.413 -0.687 1.00 77.50 121 THR A C 1
ATOM 902 O O . THR A 1 121 ? -1.865 -5.525 -0.712 1.00 77.50 121 THR A O 1
ATOM 905 N N . ALA A 1 122 ? -2.218 -3.534 -1.671 1.00 72.94 122 ALA A N 1
ATOM 906 C CA . ALA A 1 122 ? -1.332 -3.773 -2.801 1.00 72.94 122 ALA A CA 1
ATOM 907 C C . ALA A 1 122 ? 0.054 -3.213 -2.479 1.00 72.94 122 ALA A C 1
ATOM 909 O O . ALA A 1 122 ? 0.195 -2.029 -2.180 1.00 72.94 122 ALA A O 1
ATOM 910 N N . ARG A 1 123 ? 1.089 -4.046 -2.555 1.00 70.06 123 ARG A N 1
ATOM 911 C CA . ARG A 1 123 ? 2.496 -3.647 -2.409 1.00 70.06 123 ARG A CA 1
ATOM 912 C C . ARG A 1 123 ? 3.329 -4.416 -3.420 1.00 70.06 123 ARG A C 1
ATOM 914 O O . ARG A 1 123 ? 2.987 -5.553 -3.731 1.00 70.06 123 ARG A O 1
ATOM 921 N N . LEU A 1 124 ? 4.410 -3.820 -3.904 1.00 64.62 124 LEU A N 1
ATOM 922 C CA . LEU A 1 124 ? 5.372 -4.549 -4.727 1.00 64.62 124 LEU A CA 1
ATOM 923 C C . LEU A 1 124 ? 6.445 -5.121 -3.811 1.00 64.62 124 LEU A C 1
ATOM 925 O O . LEU A 1 124 ? 7.100 -4.381 -3.072 1.00 64.62 124 LEU A O 1
ATOM 929 N N . ASP A 1 125 ? 6.608 -6.435 -3.841 1.00 54.56 125 ASP A N 1
ATOM 930 C CA . ASP A 1 125 ? 7.674 -7.148 -3.166 1.00 54.56 125 ASP A CA 1
ATOM 931 C C . ASP A 1 125 ? 8.764 -7.513 -4.173 1.00 54.56 125 ASP A C 1
ATOM 933 O O . ASP A 1 125 ? 8.644 -8.415 -4.992 1.00 54.56 125 ASP A O 1
ATOM 937 N N . THR A 1 126 ? 9.887 -6.804 -4.118 1.00 50.81 126 THR A N 1
ATOM 938 C CA . THR A 1 126 ? 11.064 -7.258 -4.856 1.00 50.81 126 THR A CA 1
ATOM 939 C C . THR A 1 126 ? 11.727 -8.397 -4.074 1.00 50.81 126 THR A C 1
ATOM 941 O O . THR A 1 126 ? 11.823 -8.352 -2.842 1.00 50.81 126 THR A O 1
ATOM 944 N N . ALA A 1 127 ? 12.278 -9.395 -4.779 1.00 43.88 127 ALA A N 1
ATOM 945 C CA . ALA A 1 127 ? 13.091 -10.483 -4.206 1.00 43.88 127 ALA A CA 1
ATOM 946 C C . ALA A 1 127 ? 14.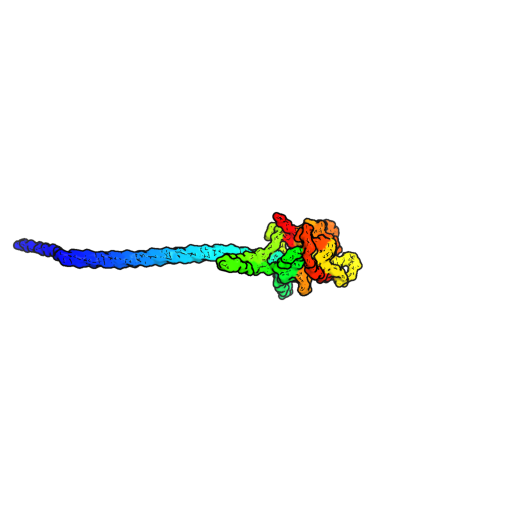347 -10.003 -3.430 1.00 43.88 127 ALA A C 1
ATOM 948 O O . ALA A 1 127 ? 15.114 -10.810 -2.910 1.00 43.88 127 ALA A O 1
ATOM 949 N N . LEU A 1 128 ? 14.568 -8.687 -3.347 1.00 42.22 128 LEU A N 1
ATOM 950 C CA . LEU A 1 128 ? 15.649 -8.035 -2.611 1.00 42.22 128 LEU A CA 1
ATOM 951 C C . LEU A 1 128 ? 15.279 -7.645 -1.174 1.00 42.22 128 LEU A C 1
ATOM 953 O O . LEU A 1 128 ? 16.082 -6.993 -0.515 1.00 42.22 128 LEU A O 1
ATOM 957 N N . GLY A 1 129 ? 14.118 -8.062 -0.659 1.00 36.28 129 GLY A N 1
ATOM 958 C CA . GLY A 1 129 ? 13.829 -7.997 0.772 1.00 36.28 129 GLY A CA 1
ATOM 959 C C . GLY A 1 129 ? 13.886 -6.576 1.337 1.00 36.28 129 GLY A C 1
ATOM 960 O O . GLY A 1 129 ? 14.827 -6.209 2.030 1.00 36.28 129 GLY A O 1
ATOM 961 N N . GLY A 1 130 ? 12.848 -5.782 1.080 1.00 39.69 130 GLY A N 1
ATOM 962 C CA . GLY A 1 130 ? 12.439 -4.677 1.957 1.00 39.69 130 GLY A CA 1
ATOM 963 C C . GLY A 1 130 ? 13.410 -3.507 2.180 1.00 39.69 130 GLY A C 1
ATOM 964 O O . GLY A 1 130 ? 13.094 -2.637 2.990 1.00 39.69 130 GLY A O 1
ATOM 965 N N . VAL A 1 131 ? 14.551 -3.420 1.491 1.00 39.94 131 VAL A N 1
ATOM 966 C CA . VAL A 1 131 ? 15.481 -2.290 1.634 1.00 39.94 131 VAL A CA 1
ATOM 967 C C . VAL A 1 131 ? 15.851 -1.728 0.267 1.00 39.94 131 VAL A C 1
ATOM 969 O O . VAL A 1 131 ? 16.354 -2.438 -0.595 1.00 39.94 131 VAL A O 1
ATOM 972 N N . THR A 1 132 ? 15.651 -0.411 0.133 1.00 41.53 132 THR A N 1
ATOM 973 C CA . THR A 1 132 ? 15.893 0.459 -1.035 1.00 41.53 132 THR A CA 1
ATOM 974 C C . THR A 1 132 ? 14.905 0.249 -2.192 1.00 41.53 132 THR A C 1
ATOM 976 O O . THR A 1 132 ? 14.816 -0.823 -2.756 1.00 41.53 132 THR A O 1
ATOM 979 N N . THR A 1 133 ? 14.102 1.214 -2.635 1.00 41.19 133 THR A N 1
ATOM 980 C CA . THR A 1 133 ? 14.234 2.674 -2.605 1.00 41.19 133 THR A CA 1
ATOM 981 C C . THR A 1 133 ? 12.968 3.266 -3.225 1.00 41.19 133 THR A C 1
ATOM 983 O O . THR A 1 133 ? 12.438 2.686 -4.164 1.00 41.19 133 THR A O 1
ATOM 986 N N . GLY A 1 134 ? 12.537 4.453 -2.806 1.00 48.53 134 GLY A N 1
ATOM 987 C CA . GLY A 1 134 ? 11.583 5.241 -3.591 1.00 48.53 134 GLY A CA 1
ATOM 988 C C . GLY A 1 134 ? 12.209 5.767 -4.886 1.00 48.53 134 GLY A C 1
ATOM 989 O O . GLY A 1 134 ? 12.474 6.962 -4.981 1.00 48.53 134 GLY A O 1
ATOM 990 N N . GLN A 1 135 ? 12.551 4.895 -5.834 1.00 53.12 135 GLN A N 1
ATOM 991 C CA . GLN A 1 135 ? 13.405 5.256 -6.959 1.00 53.12 135 GLN A CA 1
ATOM 992 C C . GLN A 1 135 ? 12.814 4.822 -8.278 1.00 53.12 135 GLN A C 1
ATOM 994 O O . GLN A 1 135 ? 12.607 3.646 -8.534 1.00 53.12 135 GLN A O 1
ATOM 999 N N . MET A 1 136 ? 12.594 5.826 -9.118 1.00 55.75 136 MET A N 1
ATOM 1000 C CA . MET A 1 136 ? 12.508 5.652 -10.555 1.00 55.75 136 MET A CA 1
ATOM 1001 C C . MET A 1 136 ? 13.765 4.892 -10.971 1.00 55.75 136 MET A C 1
ATOM 1003 O O . MET A 1 136 ? 14.875 5.296 -10.605 1.00 55.75 136 MET A O 1
ATOM 1007 N N . HIS A 1 137 ? 13.603 3.761 -11.648 1.00 68.19 137 HIS A N 1
ATOM 1008 C CA . HIS A 1 137 ? 14.753 2.979 -12.074 1.00 68.19 137 HIS A CA 1
ATOM 1009 C C . HIS A 1 137 ? 15.304 3.535 -13.379 1.00 68.19 137 HIS A C 1
ATOM 1011 O O . HIS A 1 137 ? 16.509 3.476 -13.558 1.00 68.19 137 HIS A O 1
ATOM 1017 N N . GLY A 1 138 ? 14.520 4.228 -14.202 1.00 78.12 138 GLY A N 1
ATOM 1018 C CA . GLY A 1 138 ? 15.063 4.947 -15.347 1.00 78.12 138 GLY A CA 1
ATOM 1019 C C . GLY A 1 138 ? 14.021 5.731 -16.123 1.00 78.12 138 GLY A C 1
ATOM 1020 O O . GLY A 1 138 ? 12.898 5.938 -15.661 1.00 78.12 138 GLY A O 1
ATOM 1021 N N . TYR A 1 139 ? 14.413 6.150 -17.314 1.00 84.88 139 TYR A N 1
ATOM 1022 C CA . TYR A 1 139 ? 13.589 6.888 -18.256 1.00 84.88 139 TYR A CA 1
ATOM 1023 C C . TYR A 1 139 ? 13.756 6.304 -19.658 1.00 84.88 139 TYR A C 1
ATOM 1025 O O . TYR A 1 139 ? 14.854 5.885 -20.031 1.00 84.88 139 TYR A O 1
ATOM 1033 N N . LEU A 1 140 ? 12.675 6.272 -20.438 1.00 87.00 140 LEU A N 1
ATOM 1034 C CA . LEU A 1 140 ? 12.758 5.942 -21.857 1.00 87.00 140 LEU A CA 1
ATOM 1035 C C . LEU A 1 140 ? 13.478 7.058 -22.596 1.00 87.00 140 LEU A C 1
ATOM 1037 O O . LEU A 1 140 ? 13.054 8.204 -22.557 1.00 87.00 140 LEU A O 1
ATOM 1041 N N . VAL A 1 141 ? 14.523 6.714 -23.323 1.00 87.44 141 VAL A N 1
ATOM 1042 C CA . VAL A 1 141 ? 15.348 7.644 -24.097 1.00 87.44 141 VAL A CA 1
ATOM 1043 C C . VAL A 1 141 ? 15.229 7.332 -25.578 1.00 87.44 141 VAL A C 1
ATOM 1045 O O . VAL A 1 141 ? 14.687 6.298 -25.973 1.00 87.44 141 VAL A O 1
ATOM 1048 N N . ASP A 1 142 ? 15.710 8.238 -26.418 1.00 85.25 142 ASP A N 1
ATOM 1049 C CA . ASP A 1 142 ? 15.786 7.972 -27.845 1.00 85.25 142 ASP A CA 1
ATOM 1050 C C . ASP A 1 142 ? 16.729 6.809 -28.158 1.00 85.25 142 ASP A C 1
ATOM 1052 O O . ASP A 1 142 ? 17.733 6.595 -27.472 1.00 85.25 142 ASP A O 1
ATOM 1056 N N . ALA A 1 143 ? 16.411 6.070 -29.223 1.00 78.94 143 ALA A N 1
ATOM 1057 C CA . ALA A 1 143 ? 17.308 5.048 -29.736 1.00 78.94 143 ALA A CA 1
ATOM 1058 C C . ALA A 1 143 ? 18.655 5.685 -30.139 1.00 78.94 143 ALA A C 1
ATOM 1060 O O . ALA A 1 143 ? 18.669 6.812 -30.649 1.00 78.94 143 ALA A O 1
ATOM 1061 N N . PRO A 1 144 ? 19.794 4.989 -29.964 1.00 76.94 144 PRO A N 1
ATOM 1062 C CA . PRO A 1 144 ? 21.098 5.533 -30.331 1.00 76.94 144 PRO A CA 1
ATOM 1063 C C . PRO A 1 144 ? 21.127 6.014 -31.790 1.00 76.94 144 PRO A C 1
ATOM 1065 O O . PRO A 1 144 ? 20.873 5.243 -32.715 1.00 76.94 144 PRO A O 1
ATOM 1068 N N . GLY A 1 145 ? 21.426 7.300 -31.994 1.00 77.94 145 GLY A N 1
ATOM 1069 C CA . GLY A 1 145 ? 21.470 7.932 -33.318 1.00 77.94 145 GLY A CA 1
ATOM 1070 C C . GLY A 1 145 ? 20.136 8.483 -33.843 1.00 77.94 145 GLY A C 1
ATOM 1071 O O . GLY A 1 145 ? 20.123 9.065 -34.928 1.00 77.94 145 GLY A O 1
ATOM 1072 N N . ALA A 1 146 ? 19.031 8.350 -33.103 1.00 80.88 146 ALA A N 1
ATOM 1073 C CA . ALA A 1 146 ? 17.770 9.017 -33.425 1.00 80.88 146 ALA A CA 1
ATOM 1074 C C . ALA A 1 146 ? 17.799 10.508 -33.038 1.00 80.88 146 ALA A C 1
ATOM 1076 O O . ALA A 1 146 ? 18.565 10.942 -32.176 1.00 80.88 146 ALA A O 1
ATOM 1077 N N . ALA A 1 147 ? 16.950 11.311 -33.685 1.00 83.81 147 ALA A N 1
ATOM 1078 C CA . ALA A 1 147 ? 16.756 12.705 -33.296 1.00 83.81 147 ALA A CA 1
ATOM 1079 C C . ALA A 1 147 ? 16.036 12.784 -31.939 1.00 83.81 147 ALA A C 1
ATOM 1081 O O . ALA A 1 147 ? 15.143 11.983 -31.663 1.00 83.81 147 ALA A O 1
ATOM 1082 N N . ALA A 1 148 ? 16.397 13.770 -31.114 1.00 82.31 148 ALA A N 1
ATOM 1083 C CA . ALA A 1 148 ? 15.827 13.924 -29.778 1.00 82.31 148 ALA A CA 1
ATOM 1084 C C . ALA A 1 148 ? 14.289 14.043 -29.811 1.00 82.31 148 ALA A C 1
ATOM 1086 O O . ALA A 1 148 ? 13.739 14.861 -30.552 1.00 82.31 148 ALA A O 1
ATOM 1087 N N . GLY A 1 149 ? 13.605 13.250 -28.987 1.00 82.00 149 GLY A N 1
ATOM 1088 C CA . GLY A 1 149 ? 12.154 13.250 -28.823 1.00 82.00 149 GLY A CA 1
ATOM 1089 C C . GLY A 1 149 ? 11.375 12.513 -29.914 1.00 82.00 149 GLY A C 1
ATOM 1090 O O . GLY A 1 149 ? 10.159 12.682 -29.983 1.00 82.00 149 GLY A O 1
ATOM 1091 N N . THR A 1 150 ? 12.028 11.736 -30.785 1.00 83.12 150 THR A N 1
ATOM 1092 C CA . THR A 1 150 ? 11.361 11.109 -31.946 1.00 83.12 150 THR A CA 1
ATOM 1093 C C . THR A 1 150 ? 11.054 9.627 -31.763 1.00 83.12 150 THR A C 1
ATOM 1095 O O . THR A 1 150 ? 10.186 9.089 -32.456 1.00 83.12 150 THR A O 1
ATOM 1098 N N . THR A 1 151 ? 11.718 8.954 -30.822 1.00 82.25 151 THR A N 1
ATOM 1099 C CA . THR A 1 151 ? 11.551 7.509 -30.633 1.00 82.25 151 THR A CA 1
ATOM 1100 C C . THR A 1 151 ? 10.248 7.201 -29.910 1.00 82.25 151 THR A C 1
ATOM 1102 O O . THR A 1 151 ? 10.031 7.631 -28.785 1.00 82.25 151 THR A O 1
ATOM 1105 N N . THR A 1 152 ? 9.372 6.433 -30.549 1.00 82.38 152 THR A N 1
ATOM 1106 C CA . THR A 1 152 ? 8.071 6.073 -29.982 1.00 82.38 152 THR A CA 1
ATOM 1107 C C . THR A 1 152 ? 8.065 4.604 -29.578 1.00 82.38 152 THR A C 1
ATOM 1109 O O . THR A 1 152 ? 8.305 3.729 -30.410 1.00 82.38 152 THR A O 1
ATOM 1112 N N . TYR A 1 153 ? 7.766 4.334 -28.313 1.00 79.81 153 TYR A N 1
ATOM 1113 C CA . TYR A 1 153 ? 7.624 2.989 -27.768 1.00 79.81 153 TYR A CA 1
ATOM 1114 C C . TYR A 1 153 ? 6.150 2.664 -27.576 1.00 79.81 153 TYR A C 1
ATOM 1116 O O . TYR A 1 153 ? 5.362 3.503 -27.156 1.00 79.81 153 TYR A O 1
ATOM 1124 N N . SER A 1 154 ? 5.768 1.435 -27.880 1.00 77.38 154 SER A N 1
ATOM 1125 C CA . SER A 1 154 ? 4.429 0.924 -27.625 1.00 77.38 154 SER A CA 1
ATOM 1126 C C . SER A 1 154 ? 4.497 -0.084 -26.486 1.00 77.38 154 SER A C 1
ATOM 1128 O O . SER A 1 154 ? 5.520 -0.745 -26.304 1.00 77.38 154 SER A O 1
ATOM 1130 N N . GLY A 1 155 ? 3.392 -0.284 -25.771 1.00 68.94 155 GLY A N 1
ATOM 1131 C CA . GLY A 1 155 ? 3.274 -1.376 -24.804 1.00 68.94 155 GLY A CA 1
ATOM 1132 C C . GLY A 1 155 ? 3.539 -2.783 -25.374 1.00 68.94 155 GLY A C 1
ATOM 1133 O O . GLY A 1 155 ? 3.73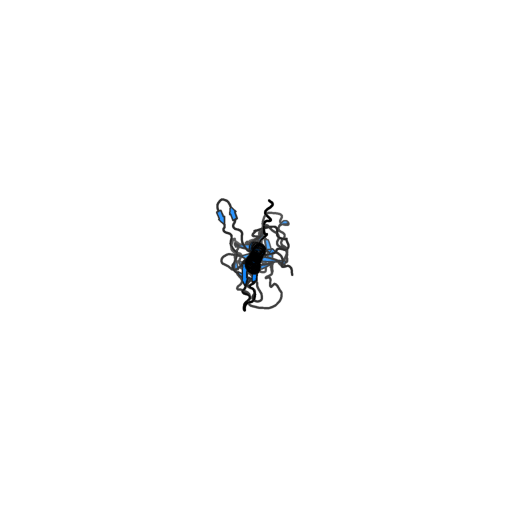1 -3.727 -24.616 1.00 68.94 155 GLY A O 1
ATOM 1134 N N . SER A 1 156 ? 3.596 -2.936 -26.703 1.00 70.06 156 SER A N 1
ATOM 1135 C CA . SER A 1 156 ? 3.970 -4.181 -27.395 1.00 70.06 156 SER A CA 1
ATOM 1136 C C . SER A 1 156 ? 5.378 -4.172 -28.016 1.00 70.06 156 SER A C 1
ATOM 1138 O O . SER A 1 156 ? 5.709 -5.081 -28.776 1.00 70.06 156 SER A O 1
ATOM 1140 N N . SER A 1 157 ? 6.204 -3.156 -27.747 1.00 72.31 157 SER A N 1
ATOM 1141 C CA . SER A 1 157 ? 7.574 -3.076 -28.268 1.00 72.31 157 SER A CA 1
ATOM 1142 C C . SER A 1 157 ? 8.432 -4.254 -27.787 1.00 72.31 157 SER A C 1
ATOM 1144 O O . SER A 1 157 ? 8.426 -4.584 -26.607 1.00 72.31 157 SER A O 1
ATOM 1146 N N . SER A 1 158 ? 9.219 -4.850 -28.690 1.00 73.44 158 SER A N 1
ATOM 1147 C CA . SER A 1 158 ? 10.186 -5.927 -28.387 1.00 73.44 158 SER A CA 1
ATOM 1148 C C . SER A 1 158 ? 11.514 -5.424 -27.802 1.00 73.44 158 SER A C 1
ATOM 1150 O O . SER A 1 158 ? 12.414 -6.193 -27.460 1.00 73.44 158 SER A O 1
ATOM 1152 N N . SER A 1 159 ? 11.688 -4.108 -27.763 1.00 79.50 159 SER A N 1
ATOM 1153 C CA . SER A 1 159 ? 12.869 -3.445 -27.229 1.00 79.50 159 SER A CA 1
ATOM 1154 C C . SER A 1 159 ? 12.520 -2.017 -26.847 1.00 79.50 159 SER A C 1
ATOM 1156 O O . SER A 1 159 ? 11.777 -1.346 -27.568 1.00 79.50 159 SER A O 1
ATOM 1158 N N . ILE A 1 160 ? 13.100 -1.549 -25.752 1.00 82.06 160 ILE A N 1
ATOM 1159 C CA . ILE A 1 160 ? 13.016 -0.165 -25.294 1.00 82.06 160 ILE A CA 1
ATOM 1160 C C . ILE A 1 160 ? 14.426 0.350 -25.039 1.00 82.06 160 ILE A C 1
ATOM 1162 O O . ILE A 1 160 ? 15.274 -0.391 -24.543 1.00 82.06 160 ILE A O 1
ATOM 1166 N N . THR A 1 161 ? 14.707 1.604 -25.377 1.00 85.00 161 THR A N 1
ATOM 1167 C CA . THR A 1 161 ? 15.971 2.232 -24.987 1.00 85.00 161 THR A CA 1
ATOM 1168 C C . THR A 1 161 ? 15.753 2.975 -23.686 1.00 85.00 161 THR A C 1
ATOM 1170 O O . THR A 1 161 ? 14.834 3.786 -23.560 1.00 85.00 161 THR A O 1
ATOM 1173 N N . VAL A 1 162 ? 16.575 2.649 -22.696 1.00 82.88 162 VAL A N 1
ATOM 1174 C CA . VAL A 1 162 ? 16.427 3.134 -21.329 1.00 82.88 162 VAL A CA 1
ATOM 1175 C C . VAL A 1 162 ? 17.713 3.813 -20.887 1.00 82.88 162 VAL A C 1
ATOM 1177 O O . VAL A 1 162 ? 18.817 3.380 -21.224 1.00 82.88 162 VAL A O 1
ATOM 1180 N N . ASP A 1 163 ? 17.552 4.873 -20.111 1.00 82.81 163 ASP A N 1
ATOM 1181 C CA . ASP A 1 163 ? 18.608 5.437 -19.287 1.00 82.81 163 ASP A CA 1
ATOM 1182 C C . ASP A 1 163 ? 18.251 5.159 -17.828 1.00 82.81 163 ASP A C 1
ATOM 1184 O O . ASP A 1 163 ? 17.227 5.613 -17.314 1.00 82.81 163 ASP A O 1
ATOM 1188 N N . THR A 1 164 ? 19.052 4.317 -17.188 1.00 76.50 164 THR A N 1
ATOM 1189 C CA . THR A 1 164 ? 18.823 3.821 -15.834 1.00 76.50 164 THR A CA 1
ATOM 1190 C C . THR A 1 164 ? 20.139 3.790 -15.078 1.00 76.50 164 THR A C 1
ATOM 1192 O O . THR A 1 164 ? 21.154 3.334 -15.596 1.00 76.50 164 THR A O 1
ATOM 1195 N N . GLY A 1 165 ? 20.100 4.228 -13.817 1.00 71.31 165 GLY A N 1
ATOM 1196 C CA . GLY A 1 165 ? 21.222 4.122 -12.883 1.00 71.31 165 GLY A CA 1
ATOM 1197 C C . GLY A 1 165 ? 21.396 2.727 -12.265 1.00 71.31 165 GLY A C 1
ATOM 1198 O O . GLY A 1 165 ? 22.186 2.573 -11.332 1.00 71.31 165 GLY A O 1
ATOM 1199 N N . LYS A 1 166 ? 20.606 1.730 -12.691 1.00 72.94 166 LYS A N 1
ATOM 1200 C CA . LYS A 1 166 ? 20.559 0.382 -12.110 1.00 72.94 166 LYS A CA 1
ATOM 1201 C C . LYS A 1 166 ? 20.506 -0.694 -13.196 1.00 72.94 166 LYS A C 1
ATOM 1203 O O . LYS A 1 166 ? 20.105 -0.463 -14.328 1.00 72.94 166 LYS A O 1
ATOM 1208 N N . ALA A 1 167 ? 20.956 -1.894 -12.841 1.00 74.44 167 ALA A N 1
ATOM 1209 C CA . ALA A 1 167 ? 20.845 -3.063 -13.705 1.00 74.44 167 ALA A CA 1
ATOM 1210 C C . ALA A 1 167 ? 19.396 -3.582 -13.716 1.00 74.44 167 ALA A C 1
ATOM 1212 O O . ALA A 1 167 ? 18.762 -3.598 -12.665 1.00 74.44 167 ALA A O 1
ATOM 1213 N N . LEU A 1 168 ? 18.924 -4.053 -14.873 1.00 77.75 168 LEU A N 1
ATOM 1214 C CA . LEU A 1 168 ? 17.641 -4.746 -15.038 1.00 77.75 168 LEU A CA 1
ATOM 1215 C C . LEU A 1 168 ? 17.946 -6.204 -15.377 1.00 77.75 168 LEU A C 1
ATOM 1217 O O . LEU A 1 168 ? 18.674 -6.466 -16.333 1.00 77.75 168 LEU A O 1
ATOM 1221 N N . LYS A 1 169 ? 17.459 -7.176 -14.616 1.00 77.31 169 LYS A N 1
ATOM 1222 C CA . LYS A 1 169 ? 17.764 -8.593 -14.856 1.00 77.31 169 LYS A CA 1
ATOM 1223 C C . LYS A 1 169 ? 16.748 -9.214 -15.805 1.00 77.31 169 LYS A C 1
ATOM 1225 O O . LYS A 1 169 ? 15.603 -8.788 -15.885 1.00 77.31 169 LYS A O 1
ATOM 1230 N N . ALA A 1 170 ? 17.167 -10.253 -16.526 1.00 78.19 170 ALA A N 1
ATOM 1231 C CA . ALA A 1 170 ? 16.230 -11.077 -17.281 1.00 78.19 170 ALA A CA 1
ATOM 1232 C C . ALA A 1 170 ? 15.129 -11.603 -16.348 1.00 78.19 170 ALA A C 1
ATOM 1234 O O . ALA A 1 170 ? 15.431 -12.067 -15.247 1.00 78.19 170 ALA A O 1
ATOM 1235 N N . ASN A 1 171 ? 13.888 -11.573 -16.828 1.00 74.56 171 ASN A N 1
ATOM 1236 C CA . ASN A 1 171 ? 12.647 -11.898 -16.122 1.00 74.56 171 ASN A CA 1
ATOM 1237 C C . ASN A 1 171 ? 12.168 -10.875 -15.081 1.00 74.56 171 ASN A C 1
ATOM 1239 O O . ASN A 1 171 ? 11.130 -11.123 -14.465 1.00 74.56 171 ASN A O 1
ATOM 1243 N N . ASP A 1 172 ? 12.846 -9.738 -14.908 1.00 75.75 172 ASP A N 1
ATOM 1244 C CA . ASP A 1 172 ? 12.305 -8.638 -14.104 1.00 75.75 172 ASP A CA 1
ATOM 1245 C C . ASP A 1 172 ? 11.077 -8.045 -14.802 1.00 75.75 172 ASP A C 1
ATOM 1247 O O . ASP A 1 172 ? 11.061 -7.864 -16.024 1.00 75.75 172 ASP A O 1
ATOM 1251 N N . TYR A 1 173 ? 10.041 -7.737 -14.030 1.00 75.62 173 TYR A N 1
ATOM 1252 C CA . TYR A 1 173 ? 8.907 -6.958 -14.495 1.00 75.62 173 TYR A CA 1
ATOM 1253 C C . TYR A 1 173 ? 9.210 -5.475 -14.330 1.00 75.62 173 TYR A C 1
ATOM 1255 O O . TYR A 1 173 ? 9.770 -5.033 -13.327 1.00 75.62 173 TYR A O 1
ATOM 1263 N N . ILE A 1 174 ? 8.800 -4.696 -15.320 1.00 78.00 174 ILE A N 1
ATOM 1264 C CA . ILE A 1 174 ? 8.929 -3.245 -15.324 1.00 78.00 174 ILE A CA 1
ATOM 1265 C C . ILE A 1 174 ? 7.581 -2.615 -15.652 1.00 78.00 174 ILE A C 1
ATOM 1267 O O . ILE A 1 174 ? 6.822 -3.121 -16.478 1.00 78.00 174 ILE A O 1
ATOM 1271 N N . LEU A 1 175 ? 7.296 -1.491 -15.013 1.00 79.50 175 LEU A N 1
ATOM 1272 C CA . LEU A 1 175 ? 6.171 -0.627 -15.326 1.00 79.50 175 LEU A CA 1
ATOM 1273 C C . LEU A 1 175 ? 6.682 0.595 -16.074 1.00 79.50 175 LEU A C 1
ATOM 1275 O O . LEU A 1 175 ? 7.596 1.279 -15.611 1.00 79.50 175 LEU A O 1
ATOM 1279 N N . VAL A 1 176 ? 6.059 0.881 -17.210 1.00 80.88 176 VAL A N 1
ATOM 1280 C CA . VAL A 1 176 ? 6.292 2.100 -17.981 1.00 80.88 176 VAL A CA 1
ATOM 1281 C C . VAL A 1 176 ? 5.120 3.041 -17.754 1.00 80.88 176 VAL A C 1
ATOM 1283 O O . VAL A 1 176 ? 3.968 2.649 -17.935 1.00 80.88 176 VAL A O 1
ATOM 1286 N N . SER A 1 177 ? 5.407 4.275 -17.350 1.00 81.06 177 SER A N 1
ATOM 1287 C CA . SER A 1 177 ? 4.401 5.285 -17.027 1.00 81.06 177 SER A CA 1
ATOM 1288 C C . SER A 1 177 ? 4.718 6.620 -17.687 1.00 81.06 177 SER A C 1
ATOM 1290 O O . SER A 1 177 ? 5.841 7.116 -17.620 1.00 81.06 177 SER A O 1
ATOM 1292 N N . GLN A 1 178 ? 3.707 7.241 -18.289 1.00 83.06 178 GLN A N 1
ATOM 1293 C CA . GLN A 1 178 ? 3.803 8.606 -18.789 1.00 83.06 178 GLN A CA 1
ATOM 1294 C C . GLN A 1 178 ? 2.437 9.283 -18.673 1.00 83.06 178 GLN A C 1
ATOM 1296 O O . GLN A 1 178 ? 1.548 8.969 -19.462 1.00 83.06 178 GLN A O 1
ATOM 1301 N N . PRO A 1 179 ? 2.244 10.229 -17.738 1.00 75.88 179 PRO A N 1
ATOM 1302 C CA . PRO A 1 179 ? 0.999 10.984 -17.658 1.00 75.88 179 PRO A CA 1
ATOM 1303 C C . PRO A 1 179 ? 0.704 11.708 -18.986 1.00 75.88 179 PRO A C 1
ATOM 1305 O O . PRO A 1 179 ? 1.620 12.312 -19.551 1.00 75.88 179 PRO A O 1
ATOM 1308 N N . PRO A 1 180 ? -0.546 11.704 -19.491 1.00 72.56 180 PRO A N 1
ATOM 1309 C CA . PRO A 1 180 ? -1.775 11.181 -18.880 1.00 72.56 180 PRO A CA 1
ATOM 1310 C C . PRO A 1 180 ? -2.110 9.713 -19.224 1.00 72.56 180 PRO A C 1
ATOM 1312 O O . PRO A 1 180 ? -3.203 9.264 -18.892 1.00 72.56 180 PRO A O 1
ATOM 1315 N N . SER A 1 181 ? -1.231 8.992 -19.920 1.00 72.00 181 SER A N 1
ATOM 1316 C CA . SER A 1 181 ? -1.457 7.610 -20.360 1.00 72.00 181 SER A CA 1
ATOM 1317 C C . SER A 1 181 ? -1.419 6.607 -19.198 1.00 72.00 181 SER A C 1
ATOM 1319 O O . SER A 1 181 ? -0.757 6.835 -18.182 1.00 72.00 181 SER A O 1
ATOM 1321 N N . ASP A 1 182 ? -2.102 5.472 -19.371 1.00 73.25 182 ASP A N 1
ATOM 1322 C CA . ASP A 1 182 ? -2.074 4.347 -18.428 1.00 73.25 182 ASP A CA 1
ATOM 1323 C C . ASP A 1 182 ? -0.675 3.696 -18.353 1.00 73.25 182 ASP A C 1
ATOM 1325 O O . ASP A 1 182 ? 0.176 3.889 -19.234 1.00 73.25 182 ASP A O 1
ATOM 1329 N N . CYS A 1 183 ? -0.400 2.950 -17.274 1.00 76.94 183 CYS A N 1
ATOM 1330 C CA . CYS A 1 183 ? 0.861 2.214 -17.165 1.00 76.94 183 CYS A CA 1
ATOM 1331 C C . CYS A 1 183 ? 0.807 0.928 -17.970 1.00 76.94 183 CYS A C 1
ATOM 1333 O O . CYS A 1 183 ? -0.187 0.215 -17.915 1.00 76.94 183 CYS A O 1
ATOM 1335 N N . THR A 1 184 ? 1.924 0.560 -18.585 1.00 77.44 184 THR A N 1
ATOM 1336 C CA . THR A 1 184 ? 2.087 -0.754 -19.203 1.00 77.44 184 THR A CA 1
ATOM 1337 C C . THR A 1 184 ? 3.050 -1.599 -18.389 1.00 77.44 184 THR A C 1
ATOM 1339 O O . THR A 1 184 ? 4.142 -1.142 -18.046 1.00 77.44 184 THR A O 1
ATOM 1342 N N . LEU A 1 185 ? 2.667 -2.848 -18.131 1.00 75.81 185 LEU A N 1
ATOM 1343 C CA . LEU A 1 185 ? 3.558 -3.867 -17.590 1.00 75.81 185 LEU A CA 1
ATOM 1344 C C . LEU A 1 185 ? 4.331 -4.559 -18.722 1.00 75.81 185 LEU A C 1
ATOM 1346 O O . LEU A 1 185 ? 3.737 -5.091 -19.659 1.00 75.81 185 LEU A O 1
ATOM 1350 N N . MET A 1 186 ? 5.657 -4.590 -18.614 1.00 76.44 186 MET A N 1
ATOM 1351 C CA . MET A 1 186 ? 6.556 -5.298 -19.530 1.00 76.44 186 MET A CA 1
ATOM 1352 C C . MET A 1 186 ? 7.487 -6.220 -18.740 1.00 76.44 186 MET A C 1
ATOM 1354 O O . MET A 1 186 ? 7.651 -6.059 -17.532 1.00 76.44 186 MET A O 1
ATOM 1358 N N . GLN A 1 187 ? 8.119 -7.178 -19.418 1.00 76.19 187 GLN A N 1
ATOM 1359 C CA . GLN A 1 187 ? 9.110 -8.060 -18.803 1.00 76.19 187 GLN A CA 1
ATOM 1360 C C . GLN A 1 187 ? 10.428 -7.969 -19.558 1.00 76.19 187 GLN A C 1
ATOM 1362 O O . GLN A 1 187 ? 10.480 -7.989 -20.790 1.00 76.19 187 GLN A O 1
ATOM 1367 N N . VAL A 1 188 ? 11.514 -7.876 -18.807 1.00 79.19 188 VAL A N 1
ATOM 1368 C CA . VAL A 1 188 ? 12.871 -7.784 -19.332 1.00 79.19 188 VAL A CA 1
ATOM 1369 C C . VAL A 1 188 ? 13.274 -9.145 -19.893 1.00 79.19 188 VAL A C 1
ATOM 1371 O O . VAL A 1 188 ? 13.332 -10.134 -19.167 1.00 79.19 188 VAL A O 1
ATOM 1374 N N . ALA A 1 189 ? 13.567 -9.214 -21.193 1.00 78.69 189 ALA A N 1
ATOM 1375 C CA . ALA A 1 189 ? 13.899 -10.477 -21.859 1.00 78.69 189 ALA A CA 1
ATOM 1376 C C . ALA A 1 189 ? 15.358 -10.903 -21.626 1.00 78.69 189 ALA A C 1
ATOM 1378 O O . ALA A 1 189 ? 15.681 -12.089 -21.645 1.00 78.69 189 ALA A O 1
ATOM 1379 N N . SER A 1 190 ? 16.254 -9.942 -21.402 1.00 75.56 190 SER A N 1
ATOM 1380 C CA . SER A 1 190 ? 17.686 -10.185 -21.226 1.00 75.56 190 SER A CA 1
ATOM 1381 C C . SER A 1 190 ? 18.283 -9.241 -20.192 1.00 75.56 190 SER A C 1
ATOM 1383 O O . SER A 1 190 ? 17.959 -8.056 -20.188 1.00 75.56 190 SER A O 1
ATOM 1385 N N . THR A 1 191 ? 19.202 -9.744 -19.367 1.00 72.25 191 THR A N 1
ATOM 1386 C CA . THR A 1 191 ? 19.867 -8.954 -18.325 1.00 72.25 191 THR A CA 1
ATOM 1387 C C . THR A 1 191 ? 20.654 -7.787 -18.920 1.00 72.25 191 THR A C 1
ATOM 1389 O O . THR A 1 191 ? 21.602 -7.983 -19.678 1.00 72.25 191 THR A O 1
ATOM 1392 N N . TYR A 1 192 ? 20.303 -6.581 -18.496 1.00 71.69 192 TYR A N 1
ATOM 1393 C CA . TYR A 1 192 ? 21.063 -5.355 -18.648 1.00 71.69 192 TYR A CA 1
ATOM 1394 C C . TYR A 1 192 ? 21.912 -5.103 -17.397 1.00 71.69 192 TYR A C 1
ATOM 1396 O O . TYR A 1 192 ? 21.389 -4.969 -16.290 1.00 71.69 192 TYR A O 1
ATOM 1404 N N . ASN A 1 193 ? 23.233 -5.025 -17.561 1.00 68.44 193 ASN A N 1
ATOM 1405 C CA . ASN A 1 193 ? 24.160 -4.791 -16.457 1.00 68.44 193 ASN A CA 1
ATOM 1406 C C . ASN A 1 193 ? 24.710 -3.359 -16.486 1.00 68.44 193 ASN A C 1
ATOM 1408 O O . ASN A 1 193 ? 25.650 -3.065 -17.220 1.00 68.44 193 ASN A O 1
ATOM 1412 N N . TYR A 1 194 ? 24.167 -2.502 -15.623 1.00 61.72 194 TYR A N 1
ATOM 1413 C CA . TYR A 1 194 ? 24.612 -1.116 -15.460 1.00 61.72 194 TYR A CA 1
ATOM 1414 C C . TYR A 1 194 ? 26.101 -0.984 -15.081 1.00 61.72 194 TYR A C 1
ATOM 1416 O O . TYR A 1 194 ? 26.779 -0.071 -15.540 1.00 61.72 194 TYR A O 1
ATOM 1424 N N . ALA A 1 195 ? 26.648 -1.918 -14.291 1.00 56.50 195 ALA A N 1
ATOM 1425 C CA . ALA A 1 195 ? 28.031 -1.852 -13.805 1.00 56.50 195 ALA A CA 1
ATOM 1426 C C . ALA A 1 195 ? 29.090 -2.240 -14.857 1.00 56.50 195 ALA A C 1
ATOM 1428 O O . ALA A 1 195 ? 30.283 -2.074 -14.611 1.00 56.50 195 ALA A O 1
ATOM 1429 N N . ALA A 1 196 ? 28.678 -2.775 -16.011 1.00 51.91 196 ALA A N 1
ATOM 1430 C CA . ALA A 1 196 ? 29.583 -3.167 -17.094 1.00 51.91 196 ALA A CA 1
ATOM 1431 C C . ALA A 1 196 ? 29.866 -2.029 -18.096 1.00 51.91 196 ALA A C 1
ATOM 1433 O O . ALA A 1 196 ? 30.600 -2.234 -19.063 1.00 51.91 196 ALA A O 1
ATOM 1434 N N . LEU A 1 197 ? 29.294 -0.839 -17.885 1.00 53.31 197 LEU A N 1
ATOM 1435 C CA . LEU A 1 197 ? 29.493 0.321 -18.750 1.00 53.31 197 LEU A CA 1
ATOM 1436 C C . LEU A 1 197 ? 30.753 1.090 -18.329 1.00 53.31 197 LEU A C 1
ATOM 1438 O O . LEU A 1 197 ? 30.881 1.544 -17.196 1.00 53.31 197 LEU A O 1
ATOM 1442 N N . ALA A 1 198 ? 31.698 1.236 -19.260 1.00 49.62 198 ALA A N 1
ATOM 1443 C CA . ALA A 1 198 ? 32.990 1.892 -19.035 1.00 49.62 198 ALA A CA 1
ATOM 1444 C C . ALA A 1 198 ? 32.913 3.436 -18.934 1.00 49.62 198 ALA A C 1
ATOM 1446 O O . ALA A 1 198 ? 33.941 4.087 -18.751 1.00 49.62 198 ALA A O 1
ATOM 1447 N N . ALA A 1 199 ? 31.720 4.028 -19.043 1.00 53.25 199 ALA A N 1
ATOM 1448 C CA . ALA A 1 199 ? 31.471 5.468 -18.972 1.00 53.25 199 ALA A CA 1
ATOM 1449 C C . ALA A 1 199 ? 30.054 5.738 -18.416 1.00 53.25 199 ALA A C 1
ATOM 1451 O O . ALA A 1 199 ? 29.186 4.871 -18.546 1.00 53.25 199 ALA A O 1
ATOM 1452 N N . PRO A 1 200 ? 29.789 6.907 -17.798 1.00 50.25 200 PRO A N 1
ATOM 1453 C CA . PRO A 1 200 ? 28.442 7.249 -17.364 1.00 50.25 200 PRO A CA 1
ATOM 1454 C C . PRO A 1 200 ? 27.531 7.469 -18.583 1.00 50.25 200 PRO A C 1
ATOM 1456 O O . PRO A 1 200 ? 27.775 8.382 -19.364 1.00 50.25 200 PRO A O 1
ATOM 1459 N N . ALA A 1 201 ? 26.494 6.630 -18.678 1.00 54.78 201 ALA A N 1
ATOM 1460 C CA . ALA A 1 201 ? 25.262 6.783 -19.459 1.00 54.78 201 ALA A CA 1
ATOM 1461 C C . ALA A 1 201 ? 25.408 7.045 -20.972 1.00 54.78 201 ALA A C 1
ATOM 1463 O O . ALA A 1 201 ? 25.249 8.172 -21.432 1.00 54.78 201 ALA A O 1
ATOM 1464 N N . ASP A 1 202 ? 25.581 5.976 -21.755 1.00 59.03 202 ASP A N 1
ATOM 1465 C CA . ASP A 1 202 ? 24.977 5.954 -23.091 1.00 59.03 202 ASP A CA 1
ATOM 1466 C C . ASP A 1 202 ? 23.581 5.313 -22.986 1.00 59.03 202 ASP A C 1
ATOM 1468 O O . ASP A 1 202 ? 23.430 4.300 -22.291 1.00 59.03 202 ASP A O 1
ATOM 1472 N N . PRO A 1 203 ? 22.556 5.870 -23.658 1.00 63.91 203 PRO A N 1
ATOM 1473 C CA . PRO A 1 203 ? 21.232 5.265 -23.736 1.00 63.91 203 PRO A CA 1
ATOM 1474 C C . PRO A 1 203 ? 21.355 3.858 -24.336 1.00 63.91 203 PRO A C 1
ATOM 1476 O O . PRO A 1 203 ? 21.866 3.679 -25.443 1.00 63.91 203 PRO A O 1
ATOM 1479 N N . THR A 1 204 ? 20.911 2.835 -23.606 1.00 69.75 204 THR A N 1
ATOM 1480 C CA . THR A 1 204 ? 21.110 1.433 -24.006 1.00 69.75 204 THR A CA 1
ATOM 1481 C C . THR A 1 204 ? 19.787 0.769 -24.330 1.00 69.75 204 THR A C 1
ATOM 1483 O O . THR A 1 204 ? 18.774 0.954 -23.658 1.00 69.75 204 THR A O 1
ATOM 1486 N N . THR A 1 205 ? 19.784 -0.000 -25.418 1.00 72.88 205 THR A N 1
ATOM 1487 C CA . THR A 1 205 ? 18.580 -0.699 -25.867 1.00 72.88 205 THR A CA 1
ATOM 1488 C C . THR A 1 205 ? 18.453 -2.006 -25.101 1.00 72.88 205 THR A C 1
ATOM 1490 O O . THR A 1 205 ? 19.252 -2.925 -25.278 1.00 72.88 205 THR A O 1
ATOM 1493 N N . VAL A 1 206 ? 17.448 -2.076 -24.237 1.00 75.25 206 VAL A N 1
ATOM 1494 C CA . VAL A 1 206 ? 17.088 -3.261 -23.469 1.00 75.25 206 VAL A CA 1
ATOM 1495 C C . VAL A 1 206 ? 16.042 -4.033 -24.256 1.00 75.25 206 VAL A C 1
ATOM 1497 O O . VAL A 1 206 ? 15.001 -3.502 -24.648 1.00 75.25 206 VAL A O 1
ATOM 1500 N N . SER A 1 207 ? 16.330 -5.311 -24.495 1.00 74.88 207 SER A N 1
ATOM 1501 C CA . SER A 1 207 ? 15.338 -6.214 -25.069 1.00 74.88 207 SER A CA 1
ATOM 1502 C C . SER A 1 207 ? 14.279 -6.494 -24.015 1.00 74.88 207 SER A C 1
ATOM 1504 O O . SER A 1 207 ? 14.575 -6.995 -22.926 1.00 74.88 207 SER A O 1
ATOM 1506 N N . VAL A 1 208 ? 13.041 -6.164 -24.347 1.00 65.75 208 VAL A N 1
ATOM 1507 C CA . VAL A 1 208 ? 11.882 -6.408 -23.498 1.00 65.75 208 VAL A CA 1
ATOM 1508 C C . VAL A 1 208 ? 10.944 -7.313 -24.263 1.00 65.75 208 VAL A C 1
ATOM 1510 O O . VAL A 1 208 ? 10.673 -7.110 -25.442 1.00 65.75 208 VAL A O 1
ATOM 1513 N N . GLY A 1 209 ? 10.472 -8.358 -23.607 1.00 57.75 209 GLY A N 1
ATOM 1514 C CA . GLY A 1 209 ? 9.332 -9.078 -24.133 1.00 57.75 209 GLY A CA 1
ATOM 1515 C C . GLY A 1 209 ? 8.103 -8.199 -23.954 1.00 57.75 209 GLY A C 1
ATOM 1516 O O . GLY A 1 209 ? 7.943 -7.552 -22.912 1.00 57.75 209 GLY A O 1
ATOM 1517 N N . SER A 1 210 ? 7.181 -8.241 -24.916 1.00 49.56 210 SER A N 1
ATOM 1518 C CA . SER A 1 210 ? 5.782 -8.102 -24.540 1.00 49.56 210 SER A CA 1
ATOM 1519 C C . SER A 1 210 ? 5.506 -9.272 -23.601 1.00 49.56 210 SER A C 1
ATOM 1521 O O . SER A 1 210 ? 5.377 -10.416 -24.035 1.00 49.56 210 SER A O 1
ATOM 1523 N N . ALA A 1 211 ? 5.531 -9.033 -22.291 1.00 45.69 211 ALA A N 1
ATOM 1524 C CA . ALA A 1 211 ? 5.137 -10.058 -21.343 1.00 45.69 211 ALA A CA 1
ATOM 1525 C C . ALA A 1 211 ? 3.645 -10.319 -21.556 1.00 45.69 211 ALA A C 1
ATOM 1527 O O . ALA A 1 211 ? 2.777 -9.707 -20.946 1.00 45.69 211 ALA A O 1
ATOM 1528 N N . SER A 1 212 ? 3.351 -11.266 -22.437 1.00 41.50 212 SER A N 1
ATOM 1529 C CA . SER A 1 212 ? 2.368 -12.271 -22.088 1.00 41.50 212 SER A CA 1
ATOM 1530 C C . SER A 1 212 ? 2.984 -13.044 -20.918 1.00 41.50 212 SER A C 1
ATOM 1532 O O . SER A 1 212 ? 3.799 -13.935 -21.143 1.00 41.50 212 SER A O 1
ATOM 1534 N N . ASN A 1 213 ? 2.673 -12.682 -19.673 1.00 44.50 213 ASN A N 1
ATOM 1535 C CA . ASN A 1 213 ? 2.842 -13.629 -18.574 1.00 44.50 213 ASN A CA 1
ATOM 1536 C C . ASN A 1 213 ? 1.476 -14.288 -18.318 1.00 44.50 213 ASN A C 1
ATOM 1538 O O . ASN A 1 213 ? 0.625 -13.618 -17.732 1.00 44.50 213 ASN A O 1
ATOM 1542 N N . PRO A 1 214 ? 1.201 -15.541 -18.737 1.00 39.38 214 PRO A N 1
ATOM 1543 C CA . PRO A 1 214 ? 2.046 -16.534 -19.399 1.00 39.38 214 PRO A CA 1
ATOM 1544 C C . PRO A 1 214 ? 1.662 -16.766 -20.875 1.00 39.38 214 PRO A C 1
ATOM 1546 O O . PRO A 1 214 ? 0.678 -16.242 -21.396 1.00 39.38 214 PRO A O 1
ATOM 1549 N N . ALA A 1 215 ? 2.436 -17.624 -21.541 1.00 36.97 215 ALA A N 1
ATOM 1550 C CA . ALA A 1 215 ? 2.086 -18.251 -22.808 1.00 36.97 215 ALA A CA 1
ATOM 1551 C C . ALA A 1 215 ? 0.704 -18.926 -22.724 1.00 36.97 215 ALA A C 1
ATOM 1553 O O . ALA A 1 215 ? 0.568 -20.024 -22.190 1.00 36.97 215 ALA A O 1
ATOM 1554 N N . GLY A 1 216 ? -0.329 -18.277 -23.254 1.00 40.06 216 GLY A N 1
ATOM 1555 C CA . GLY A 1 216 ? -1.641 -18.897 -23.363 1.00 40.06 216 GLY A CA 1
ATOM 1556 C C . GLY A 1 216 ? -2.790 -17.905 -23.388 1.00 40.06 216 GLY A C 1
ATOM 1557 O O . GLY A 1 216 ? -3.179 -17.367 -22.360 1.00 40.06 216 GLY A O 1
ATOM 1558 N N . ASN A 1 217 ? -3.411 -17.827 -24.562 1.00 37.47 217 ASN A N 1
ATOM 1559 C CA . ASN A 1 217 ? -4.759 -17.331 -24.824 1.00 37.47 217 ASN A CA 1
ATOM 1560 C C . ASN A 1 217 ? -4.917 -15.832 -25.155 1.00 37.47 217 ASN A C 1
ATOM 1562 O O . ASN A 1 217 ? -4.815 -14.928 -24.333 1.00 37.47 217 ASN A O 1
ATOM 1566 N N . THR A 1 218 ? -5.261 -15.658 -26.427 1.00 49.00 218 THR A N 1
ATOM 1567 C CA . THR A 1 218 ? -5.873 -14.535 -27.125 1.00 49.00 218 THR A CA 1
ATOM 1568 C C . THR A 1 218 ? -7.113 -13.967 -26.422 1.00 49.00 218 THR A C 1
ATOM 1570 O O . THR A 1 218 ? -8.218 -14.469 -26.606 1.00 49.00 218 THR A O 1
ATOM 1573 N N . SER A 1 219 ? -6.963 -12.843 -25.731 1.00 41.84 219 SER A N 1
ATOM 1574 C CA . SER A 1 219 ? -8.066 -11.909 -25.481 1.00 41.84 219 SER A CA 1
ATOM 1575 C C . SER A 1 219 ? -7.533 -10.498 -25.707 1.00 41.84 219 SER A C 1
ATOM 1577 O O . SER A 1 219 ? -6.433 -10.196 -25.257 1.00 41.84 219 SER A O 1
ATOM 1579 N N . ALA A 1 220 ? -8.266 -9.703 -26.495 1.00 45.66 220 ALA A N 1
ATOM 1580 C CA . ALA A 1 220 ? -7.862 -8.428 -27.094 1.00 45.66 220 ALA A CA 1
ATOM 1581 C C . ALA A 1 220 ? -6.834 -7.638 -26.267 1.00 45.66 220 ALA A C 1
ATOM 1583 O O . ALA A 1 220 ? -7.112 -7.235 -25.139 1.00 45.66 220 ALA A O 1
ATOM 1584 N N . ALA A 1 221 ? -5.657 -7.420 -26.862 1.00 47.97 221 ALA A N 1
ATOM 1585 C CA . ALA A 1 221 ? -4.630 -6.555 -26.307 1.00 47.97 221 ALA A CA 1
ATOM 1586 C C . ALA A 1 221 ? -5.266 -5.205 -25.916 1.00 47.97 221 ALA A C 1
ATOM 1588 O O . ALA A 1 221 ? -5.961 -4.628 -26.764 1.00 47.97 221 ALA A O 1
ATOM 1589 N N . PRO A 1 222 ? -5.071 -4.688 -24.684 1.00 49.97 222 PRO A N 1
ATOM 1590 C CA . PRO A 1 222 ? -5.386 -3.290 -24.405 1.00 49.97 222 PRO A CA 1
ATOM 1591 C C . PRO A 1 222 ? -4.750 -2.417 -25.496 1.00 49.97 222 PRO A C 1
ATOM 1593 O O . PRO A 1 222 ? -3.684 -2.759 -26.015 1.00 49.97 222 PRO A O 1
ATOM 1596 N N . THR A 1 223 ? -5.422 -1.335 -25.908 1.00 54.16 223 THR A N 1
ATOM 1597 C CA . THR A 1 223 ? -4.858 -0.365 -26.863 1.00 54.16 223 THR A CA 1
ATOM 1598 C C . THR A 1 223 ? -3.484 0.030 -26.358 1.00 54.16 223 THR A C 1
ATOM 1600 O O . THR A 1 223 ? -3.391 0.709 -25.341 1.00 54.16 223 THR A O 1
ATOM 1603 N N . ALA A 1 224 ? -2.436 -0.459 -27.022 1.00 60.59 224 ALA A N 1
ATOM 1604 C CA . ALA A 1 224 ? -1.098 -0.380 -26.474 1.00 60.59 224 ALA A CA 1
ATOM 1605 C C . ALA A 1 224 ? -0.734 1.088 -26.262 1.00 60.59 224 ALA A C 1
ATOM 1607 O O . ALA A 1 224 ? -0.623 1.853 -27.228 1.00 60.59 224 ALA A O 1
ATOM 1608 N N . ALA A 1 225 ? -0.587 1.478 -24.994 1.00 73.38 225 ALA A N 1
ATOM 1609 C CA . ALA A 1 225 ? -0.199 2.827 -24.644 1.00 73.38 225 ALA A CA 1
ATOM 1610 C C . ALA A 1 225 ? 1.103 3.164 -25.371 1.00 73.38 225 ALA A C 1
ATOM 1612 O O . ALA A 1 225 ? 1.989 2.322 -25.558 1.00 73.38 225 ALA A O 1
ATOM 1613 N N . THR A 1 226 ? 1.157 4.392 -25.866 1.00 82.12 226 THR A N 1
ATOM 1614 C CA . THR A 1 226 ? 2.305 4.897 -26.601 1.00 82.12 226 THR A CA 1
ATOM 1615 C C . THR A 1 226 ? 3.090 5.821 -25.689 1.00 82.12 226 THR A C 1
ATOM 1617 O O . THR A 1 226 ? 2.522 6.717 -25.065 1.00 82.12 226 THR A O 1
ATOM 1620 N N . TYR A 1 227 ? 4.390 5.591 -25.628 1.00 83.31 227 TYR A N 1
ATOM 1621 C CA . TYR A 1 227 ? 5.334 6.291 -24.783 1.00 83.31 227 TYR A CA 1
ATOM 1622 C C . TYR A 1 227 ? 6.378 6.977 -25.657 1.00 83.31 227 TYR A C 1
ATOM 1624 O O . TYR A 1 227 ? 6.852 6.421 -26.650 1.00 83.31 227 TYR A O 1
ATOM 1632 N N . THR A 1 228 ? 6.739 8.196 -25.290 1.00 89.25 228 THR A N 1
ATOM 1633 C CA . THR A 1 228 ? 7.808 8.959 -25.940 1.00 89.25 228 THR A CA 1
ATOM 1634 C C . THR A 1 228 ? 9.064 8.901 -25.077 1.00 89.25 228 THR A C 1
ATOM 1636 O O . THR A 1 228 ? 8.996 8.406 -23.942 1.00 89.25 228 THR A O 1
ATOM 1639 N N . PRO A 1 229 ? 10.209 9.432 -25.549 1.00 87.88 229 PRO A N 1
ATOM 1640 C CA . PRO A 1 229 ? 11.332 9.678 -24.670 1.00 87.88 229 PRO A CA 1
ATOM 1641 C C . PRO A 1 229 ? 10.801 10.655 -23.630 1.00 87.88 229 PRO A C 1
ATOM 1643 O O . PRO A 1 229 ? 10.380 11.765 -23.965 1.00 87.88 229 PRO A O 1
ATOM 1646 N N . GLY A 1 230 ? 10.605 10.182 -22.412 1.00 83.94 230 GLY A N 1
ATOM 1647 C CA . GLY A 1 230 ? 9.642 10.834 -21.518 1.00 83.94 230 GLY A CA 1
ATOM 1648 C C . GLY A 1 230 ? 9.239 9.963 -20.359 1.00 83.94 230 GLY A C 1
ATOM 1649 O O . GLY A 1 230 ? 9.088 10.414 -19.221 1.00 83.94 230 GLY A O 1
ATOM 1650 N N . ALA A 1 231 ? 8.990 8.711 -20.705 1.00 84.06 231 ALA A N 1
ATOM 1651 C CA . ALA A 1 231 ? 8.301 7.826 -19.807 1.00 84.06 231 ALA A CA 1
ATOM 1652 C C . ALA A 1 231 ? 9.216 7.355 -18.685 1.00 84.06 231 ALA A C 1
ATOM 1654 O O . ALA A 1 231 ? 10.386 7.030 -18.886 1.00 84.06 231 ALA A O 1
ATOM 1655 N N . GLU A 1 232 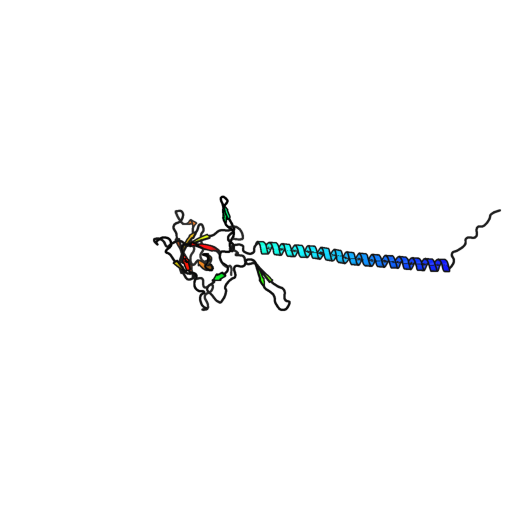? 8.637 7.306 -17.499 1.00 82.06 232 GLU A N 1
ATOM 1656 C CA . GLU A 1 232 ? 9.251 6.775 -16.302 1.00 82.06 232 GLU A CA 1
ATOM 1657 C C . GLU A 1 232 ? 9.224 5.248 -16.348 1.00 82.06 232 GLU A C 1
ATOM 1659 O O . GLU A 1 232 ? 8.229 4.642 -16.755 1.00 82.06 232 GLU A O 1
ATOM 1664 N N . ILE A 1 233 ? 10.321 4.636 -15.908 1.00 80.56 233 ILE A N 1
ATOM 1665 C CA . ILE A 1 233 ? 10.448 3.189 -15.774 1.00 80.56 233 ILE A CA 1
ATOM 1666 C C . ILE A 1 233 ? 10.621 2.859 -14.303 1.00 80.56 233 ILE A C 1
ATOM 1668 O O . ILE A 1 233 ? 11.544 3.340 -13.634 1.00 80.56 233 ILE A O 1
ATOM 1672 N N . ILE A 1 234 ? 9.740 2.000 -13.819 1.00 79.56 234 ILE A N 1
ATOM 1673 C CA . ILE A 1 234 ? 9.749 1.490 -12.457 1.00 79.56 234 ILE A CA 1
ATOM 1674 C C . ILE A 1 234 ? 9.999 -0.004 -12.572 1.00 79.56 234 ILE A C 1
ATOM 1676 O O . ILE A 1 234 ? 9.167 -0.728 -13.109 1.00 79.56 234 ILE A O 1
ATOM 1680 N N . ASP A 1 235 ? 11.155 -0.466 -12.112 1.00 76.44 235 ASP A N 1
ATOM 1681 C CA . ASP A 1 235 ? 11.418 -1.899 -12.051 1.00 76.44 235 ASP A CA 1
ATOM 1682 C C . ASP A 1 235 ? 10.868 -2.457 -10.737 1.00 76.44 235 ASP A C 1
ATOM 1684 O O . ASP A 1 235 ? 11.127 -1.937 -9.648 1.00 76.44 235 ASP A O 1
ATOM 1688 N N . ILE A 1 236 ? 10.032 -3.479 -10.887 1.00 71.19 236 ILE A N 1
ATOM 1689 C CA . ILE A 1 236 ? 9.235 -4.073 -9.821 1.00 71.19 236 ILE A CA 1
ATOM 1690 C C . ILE A 1 236 ? 9.740 -5.469 -9.436 1.00 71.19 236 ILE A C 1
ATOM 1692 O O . ILE A 1 236 ? 9.139 -6.131 -8.592 1.00 71.19 236 ILE A O 1
ATOM 1696 N N . GLY A 1 237 ? 10.875 -5.894 -9.997 1.00 68.81 237 GLY A N 1
ATOM 1697 C CA . GLY A 1 237 ? 11.517 -7.169 -9.714 1.00 68.81 237 GLY A CA 1
ATOM 1698 C C . GLY A 1 237 ? 10.821 -8.368 -10.358 1.00 68.81 237 GLY A C 1
ATOM 1699 O O . GLY A 1 237 ? 10.002 -8.242 -11.266 1.00 68.81 237 GLY A O 1
ATOM 1700 N N . GLN A 1 238 ? 11.184 -9.565 -9.904 1.00 66.00 238 GLN A N 1
ATOM 1701 C CA . GLN A 1 238 ? 10.671 -10.830 -10.438 1.00 66.00 238 GLN A CA 1
ATOM 1702 C C . GLN A 1 238 ? 9.472 -11.300 -9.619 1.00 66.00 238 GLN A C 1
ATOM 1704 O O . GLN A 1 238 ? 9.552 -11.334 -8.392 1.00 66.00 238 GLN A O 1
ATOM 1709 N N . SER A 1 239 ? 8.396 -11.727 -10.286 1.00 52.19 239 SER A N 1
ATOM 1710 C CA . SER A 1 239 ? 7.320 -12.454 -9.610 1.00 52.19 239 SER A CA 1
ATOM 1711 C C . SER A 1 239 ? 7.865 -13.806 -9.154 1.00 52.19 239 SER A C 1
ATOM 1713 O O . SER A 1 239 ? 8.237 -14.634 -9.992 1.00 52.19 239 SER A O 1
ATOM 1715 N N . ASN A 1 240 ? 7.928 -14.039 -7.849 1.00 40.31 240 ASN A N 1
ATOM 1716 C CA . ASN A 1 240 ? 8.181 -15.379 -7.337 1.00 40.31 240 ASN A CA 1
ATOM 1717 C C . ASN A 1 240 ? 6.941 -16.245 -7.661 1.00 40.31 240 ASN A C 1
ATOM 1719 O O . ASN A 1 240 ? 5.833 -15.772 -7.397 1.00 40.31 240 ASN A O 1
ATOM 1723 N N . PRO A 1 241 ? 7.080 -17.428 -8.287 1.00 36.88 241 PRO A N 1
ATOM 1724 C CA . PRO A 1 241 ? 5.952 -18.333 -8.503 1.00 36.88 241 PRO A CA 1
ATOM 1725 C C . PRO A 1 241 ? 5.342 -18.845 -7.191 1.00 36.88 241 PRO A C 1
ATOM 1727 O O . PRO A 1 241 ? 6.077 -18.939 -6.179 1.00 36.88 241 PRO A O 1
#